Protein AF-A0A1B3NDH8-F1 (afdb_monomer_lite)

Structure (mmCIF, N/CA/C/O backbone):
data_AF-A0A1B3NDH8-F1
#
_entry.id   AF-A0A1B3NDH8-F1
#
loop_
_atom_site.group_PDB
_atom_site.id
_atom_site.type_symbol
_atom_site.label_atom_id
_atom_site.label_alt_id
_atom_site.label_comp_id
_atom_site.label_asym_id
_atom_site.label_entity_id
_atom_site.label_seq_id
_atom_site.pdbx_PDB_ins_code
_atom_site.Cartn_x
_atom_site.Cartn_y
_atom_site.Cartn_z
_atom_site.occupancy
_atom_site.B_iso_or_equiv
_atom_site.auth_seq_id
_atom_site.auth_comp_id
_atom_site.auth_asym_id
_atom_site.auth_atom_id
_atom_site.pdbx_PDB_model_num
ATOM 1 N N . MET A 1 1 ? -7.690 -19.114 -7.042 1.00 82.06 1 MET A N 1
ATOM 2 C CA . MET A 1 1 ? -7.661 -17.907 -6.186 1.00 82.06 1 MET A CA 1
ATOM 3 C C . MET A 1 1 ? -8.077 -18.213 -4.753 1.00 82.06 1 MET A C 1
ATOM 5 O O . MET A 1 1 ? -9.248 -18.486 -4.481 1.00 82.06 1 MET A O 1
ATOM 9 N N . ARG A 1 2 ? -7.116 -18.137 -3.835 1.00 81.69 2 ARG A N 1
ATOM 10 C CA . ARG A 1 2 ? -7.331 -18.151 -2.387 1.00 81.69 2 ARG A CA 1
ATOM 11 C C . ARG A 1 2 ? -7.053 -16.754 -1.832 1.00 81.69 2 ARG A C 1
ATOM 13 O O . ARG A 1 2 ? -6.013 -16.175 -2.110 1.00 81.69 2 ARG A O 1
ATOM 20 N N . LEU A 1 3 ? -7.973 -16.234 -1.020 1.00 91.00 3 LEU A N 1
ATOM 21 C CA . LEU A 1 3 ? -7.791 -14.965 -0.314 1.00 91.00 3 LEU A CA 1
ATOM 22 C C . LEU A 1 3 ? -7.613 -15.235 1.179 1.00 91.00 3 LEU A C 1
ATOM 24 O O . LEU A 1 3 ? -8.439 -15.911 1.797 1.00 91.00 3 LEU A O 1
ATOM 28 N N . SER A 1 4 ? -6.540 -14.700 1.748 1.00 95.25 4 SER A N 1
ATOM 29 C CA . SER A 1 4 ? -6.297 -14.695 3.190 1.00 95.25 4 SER A CA 1
ATOM 30 C C . SER A 1 4 ? -6.730 -13.354 3.765 1.00 95.25 4 SER A C 1
ATOM 32 O O . SER A 1 4 ? -6.550 -12.315 3.133 1.00 95.25 4 SER A O 1
ATOM 34 N N . LEU A 1 5 ? -7.335 -13.379 4.950 1.00 96.56 5 LEU A N 1
ATOM 35 C CA . LEU A 1 5 ? -7.896 -12.192 5.585 1.00 96.56 5 LEU A CA 1
ATOM 36 C C . LEU A 1 5 ? -7.289 -11.991 6.970 1.00 96.56 5 LEU A C 1
ATOM 38 O O . LEU A 1 5 ? -7.258 -12.926 7.772 1.00 96.56 5 LEU A O 1
ATOM 42 N N . TYR A 1 6 ? -6.915 -10.753 7.270 1.00 96.88 6 TYR A N 1
ATOM 43 C CA . TYR A 1 6 ? -6.490 -10.311 8.590 1.00 96.88 6 TYR A CA 1
ATOM 44 C C . TYR A 1 6 ? -7.638 -9.590 9.310 1.00 96.88 6 TYR A C 1
ATOM 46 O O . TYR A 1 6 ? -8.344 -8.776 8.713 1.00 96.88 6 TYR A O 1
ATOM 54 N N . ARG A 1 7 ? -7.864 -9.907 10.591 1.00 96.69 7 ARG A N 1
ATOM 55 C CA . ARG A 1 7 ? -8.991 -9.386 11.390 1.00 96.69 7 ARG A CA 1
ATOM 56 C C . ARG A 1 7 ? -8.512 -8.853 12.741 1.00 96.69 7 ARG A C 1
ATOM 58 O O . ARG A 1 7 ? -8.629 -9.555 13.747 1.00 96.69 7 ARG A O 1
ATOM 65 N N . PRO A 1 8 ? -7.955 -7.634 12.779 1.00 94.12 8 PRO A N 1
ATOM 66 C CA . PRO A 1 8 ? -7.579 -7.011 14.035 1.00 94.12 8 PRO A CA 1
ATOM 67 C C . PRO A 1 8 ? -8.837 -6.573 14.789 1.00 94.12 8 PRO A C 1
ATOM 69 O O . PRO A 1 8 ? -9.766 -6.028 14.199 1.00 94.12 8 PRO A O 1
ATOM 72 N N . SER A 1 9 ? -8.859 -6.738 16.112 1.00 93.88 9 SER A N 1
ATOM 73 C CA . SER A 1 9 ? -9.917 -6.137 16.938 1.00 93.88 9 SER A CA 1
ATOM 74 C C . SER A 1 9 ? -9.851 -4.608 16.931 1.00 93.88 9 SER A C 1
ATOM 76 O O . SER A 1 9 ? -10.851 -3.932 17.158 1.00 93.88 9 SER A O 1
ATOM 78 N N . THR A 1 10 ? -8.658 -4.055 16.706 1.00 95.38 10 THR A N 1
ATOM 79 C CA . THR A 1 10 ? -8.372 -2.624 16.795 1.00 95.38 10 THR A CA 1
ATOM 80 C C . THR A 1 10 ? -7.173 -2.282 15.922 1.00 95.38 10 THR A C 1
ATOM 82 O O . THR A 1 10 ? -6.204 -3.040 15.879 1.00 95.38 10 THR A O 1
ATOM 85 N N . VAL A 1 11 ? -7.223 -1.127 15.263 1.00 96.94 11 VAL A N 1
ATOM 86 C CA . VAL A 1 11 ? -6.083 -0.531 14.550 1.00 96.94 11 VAL A CA 1
ATOM 87 C C . VAL A 1 11 ? -5.957 0.943 14.915 1.00 96.94 11 VAL A C 1
ATOM 89 O O . VAL A 1 11 ? -6.902 1.552 15.419 1.00 96.94 11 VAL A O 1
ATOM 92 N N . PHE A 1 12 ? -4.795 1.531 14.653 1.00 96.81 12 PHE A N 1
ATOM 93 C CA . PHE A 1 12 ? -4.508 2.918 14.986 1.00 96.81 12 PHE A CA 1
ATOM 94 C C . PHE A 1 12 ? -4.166 3.731 13.745 1.00 96.81 12 PHE A C 1
ATOM 96 O O . PHE A 1 12 ? -3.406 3.282 12.893 1.00 96.81 12 PHE A O 1
ATOM 103 N N . HIS A 1 13 ? -4.684 4.952 13.675 1.00 95.50 13 HIS A N 1
ATOM 104 C CA . HIS A 1 13 ? -4.284 5.964 12.701 1.00 95.50 13 HIS A CA 1
ATOM 105 C C . HIS A 1 13 ? -3.562 7.107 13.419 1.00 95.50 13 HIS A C 1
ATOM 107 O O . HIS A 1 13 ? -3.995 7.533 14.491 1.00 95.50 13 HIS A O 1
ATOM 113 N N . VAL A 1 14 ? -2.493 7.630 12.821 1.00 94.06 14 VAL A N 1
ATOM 114 C CA . VAL A 1 14 ? -1.770 8.801 13.331 1.00 94.06 14 VAL A CA 1
ATOM 115 C C . VAL A 1 14 ? -2.030 9.972 12.393 1.00 94.06 14 VAL A C 1
ATOM 117 O O . VAL A 1 14 ? -1.583 9.957 11.245 1.00 94.06 14 VAL A O 1
ATOM 120 N N . GLY A 1 15 ? -2.743 10.983 12.892 1.00 91.25 15 GLY A N 1
ATOM 121 C CA . GLY A 1 15 ? -3.062 12.197 12.146 1.00 91.25 15 GLY A CA 1
ATOM 122 C C . GLY A 1 15 ? -4.558 12.446 11.944 1.00 91.25 15 GLY A C 1
ATOM 123 O O . GLY A 1 15 ? -5.426 11.992 12.701 1.00 91.25 15 GLY A O 1
ATOM 124 N N . SER A 1 16 ? -4.855 13.271 10.940 1.00 89.44 16 SER A N 1
ATOM 125 C CA . SER A 1 16 ? -6.219 13.652 10.590 1.00 89.44 16 SER A CA 1
ATOM 126 C C . SER A 1 16 ? -6.873 12.616 9.677 1.00 89.44 16 SER A C 1
ATOM 128 O O . SER A 1 16 ? -6.284 12.175 8.696 1.00 89.44 16 SER A O 1
ATOM 130 N N . MET A 1 17 ? -8.137 12.291 9.960 1.00 89.31 17 MET A N 1
ATOM 131 C CA . MET A 1 17 ? -8.982 11.477 9.074 1.00 89.31 17 MET A CA 1
ATOM 132 C C . MET A 1 17 ? -9.702 12.321 8.006 1.00 89.31 17 MET A C 1
ATOM 134 O O . MET A 1 17 ? -10.521 11.801 7.250 1.00 89.31 17 MET A O 1
ATOM 138 N N . VAL A 1 18 ? -9.450 13.632 7.960 1.00 85.25 18 VAL A N 1
ATOM 139 C CA . VAL A 1 18 ? -10.076 14.564 7.017 1.00 85.25 18 VAL A CA 1
ATOM 140 C C . VAL A 1 18 ? -9.236 14.613 5.743 1.00 85.25 18 VAL A C 1
ATOM 142 O O . VAL A 1 18 ? -8.069 14.989 5.783 1.00 85.25 18 VAL A O 1
ATOM 145 N N . LYS A 1 19 ? -9.823 14.235 4.597 1.00 82.19 19 LYS A N 1
ATOM 146 C CA . LYS A 1 19 ? -9.087 14.078 3.325 1.00 82.19 19 LYS A CA 1
ATOM 147 C C . LYS A 1 19 ? -8.234 15.309 2.936 1.00 82.19 19 LYS A C 1
ATOM 149 O O . LYS A 1 19 ? -7.079 15.101 2.579 1.00 82.19 19 LYS A O 1
ATOM 154 N N . PRO A 1 20 ? -8.730 16.561 3.021 1.00 84.38 20 PRO A N 1
ATOM 155 C CA . PRO A 1 20 ? -7.918 17.756 2.758 1.00 84.38 20 PRO A CA 1
ATOM 156 C C . PRO A 1 20 ? -6.639 17.908 3.594 1.00 84.38 20 PRO A C 1
ATOM 158 O O . PRO A 1 20 ? -5.706 18.564 3.138 1.00 84.38 20 PRO A O 1
ATOM 161 N N . ASP A 1 21 ? -6.574 17.302 4.780 1.00 83.75 21 ASP A N 1
ATOM 162 C CA . ASP A 1 21 ? -5.409 17.387 5.670 1.00 83.75 21 ASP A CA 1
ATOM 163 C C . ASP A 1 21 ? -4.318 16.372 5.290 1.00 83.75 21 ASP A C 1
ATOM 165 O O . ASP A 1 21 ? -3.225 16.367 5.867 1.00 83.75 21 ASP A O 1
ATOM 169 N N . LYS A 1 22 ? -4.606 15.480 4.333 1.00 81.88 22 LYS A N 1
ATOM 170 C CA . LYS A 1 22 ? -3.668 14.456 3.885 1.00 81.88 22 LYS A CA 1
ATOM 171 C C . LYS A 1 22 ? -2.445 15.108 3.238 1.00 81.88 22 LYS A C 1
ATOM 173 O O . LYS A 1 22 ? -2.549 16.019 2.416 1.00 81.88 22 LYS A O 1
ATOM 178 N N . ARG A 1 23 ? -1.256 14.605 3.587 1.00 76.56 23 ARG A N 1
ATOM 179 C CA . ARG A 1 23 ? -0.005 15.009 2.930 1.00 76.56 23 ARG A CA 1
ATOM 180 C C . ARG A 1 23 ? -0.093 14.727 1.429 1.00 76.56 23 ARG A C 1
ATOM 182 O O . ARG A 1 23 ? -0.635 13.709 1.016 1.00 76.56 23 ARG A O 1
ATOM 189 N N . ARG A 1 24 ? 0.510 15.608 0.625 1.00 66.88 24 ARG A N 1
ATOM 190 C CA . ARG A 1 24 ? 0.503 15.519 -0.848 1.00 66.88 24 ARG A CA 1
ATOM 191 C C . ARG A 1 24 ? 1.109 14.233 -1.417 1.00 66.88 24 ARG A C 1
ATOM 193 O O . ARG A 1 24 ? 0.821 13.911 -2.558 1.00 66.88 24 ARG A O 1
ATOM 200 N N . ILE A 1 25 ? 1.969 13.545 -0.667 1.00 67.94 25 ILE A N 1
ATOM 201 C CA . ILE A 1 25 ? 2.606 12.297 -1.092 1.00 67.94 25 ILE A CA 1
ATOM 202 C C . ILE A 1 25 ? 2.347 11.255 0.000 1.00 67.94 25 ILE A C 1
ATOM 204 O O . ILE A 1 25 ? 2.752 11.449 1.147 1.00 67.94 25 ILE A O 1
ATOM 208 N N . SER A 1 26 ? 1.646 10.181 -0.360 1.00 78.62 26 SER A N 1
ATOM 209 C CA . SER A 1 26 ? 1.346 9.010 0.474 1.00 78.62 26 SER A CA 1
ATOM 210 C C . SER A 1 26 ? 1.523 7.775 -0.395 1.00 78.62 26 SER A C 1
ATOM 212 O O . SER A 1 26 ? 0.998 7.728 -1.506 1.00 78.62 26 SER A O 1
ATOM 214 N N . TYR A 1 27 ? 2.269 6.798 0.116 1.00 78.81 27 TYR A N 1
ATOM 215 C CA . TYR A 1 27 ? 2.524 5.537 -0.582 1.00 78.81 27 TYR A CA 1
ATOM 216 C C . TYR A 1 27 ? 1.241 4.711 -0.755 1.00 78.81 27 TYR A C 1
ATOM 218 O O . TYR A 1 27 ? 1.114 3.938 -1.690 1.00 78.81 27 TYR A O 1
ATOM 226 N N . GLU A 1 28 ? 0.238 4.942 0.091 1.00 81.44 28 GLU A N 1
ATOM 227 C CA . GLU A 1 28 ? -1.071 4.292 0.035 1.00 81.44 28 GLU A CA 1
ATOM 228 C C . GLU A 1 28 ? -2.088 5.043 -0.856 1.00 81.44 28 GLU A C 1
ATOM 230 O O . GLU A 1 28 ? -3.297 4.801 -0.783 1.00 81.44 28 GLU A O 1
ATOM 235 N N . GLY A 1 29 ? -1.634 5.997 -1.678 1.00 86.06 29 GLY A N 1
ATOM 236 C CA . GLY A 1 29 ? -2.480 6.739 -2.615 1.00 86.06 29 GLY A CA 1
ATOM 237 C C . GLY A 1 29 ? -3.550 7.565 -1.905 1.00 86.06 29 GLY A C 1
ATOM 238 O O . GLY A 1 29 ? -3.222 8.493 -1.174 1.00 86.06 29 GLY A O 1
ATOM 239 N N . SER A 1 30 ? -4.832 7.230 -2.077 1.00 88.06 30 SER A N 1
ATOM 240 C CA . SER A 1 30 ? -5.968 7.903 -1.421 1.00 88.06 30 SER A CA 1
ATOM 241 C C . SER A 1 30 ? -6.467 7.209 -0.143 1.00 88.06 30 SER A C 1
ATOM 243 O O . SER A 1 30 ? -7.281 7.781 0.584 1.00 88.06 30 SER A O 1
ATOM 245 N N . ALA A 1 31 ? -5.943 6.026 0.193 1.00 94.12 31 ALA A N 1
ATOM 246 C CA . ALA A 1 31 ? -6.362 5.248 1.359 1.00 94.12 31 ALA A CA 1
ATOM 247 C C . ALA A 1 31 ? -5.910 5.862 2.703 1.00 94.12 31 ALA A C 1
ATOM 249 O O . ALA A 1 31 ? -5.010 6.709 2.756 1.00 94.12 31 ALA A O 1
ATOM 250 N N . LEU A 1 32 ? -6.538 5.436 3.804 1.00 94.38 32 LEU A N 1
ATOM 251 C CA . LEU A 1 32 ? -6.162 5.821 5.169 1.00 94.38 32 LEU A CA 1
ATOM 252 C C . LEU A 1 32 ? -5.191 4.794 5.760 1.00 94.38 32 LEU A C 1
ATOM 254 O O . LEU A 1 32 ? -5.572 3.650 6.001 1.00 94.38 32 LEU A O 1
ATOM 258 N N . SER A 1 33 ? -3.956 5.219 6.019 1.00 94.56 33 SER A N 1
ATOM 259 C CA . SER A 1 33 ? -2.920 4.380 6.634 1.00 94.56 33 SER A CA 1
ATOM 260 C C . SER A 1 33 ? -3.244 4.095 8.107 1.00 94.56 33 SER A C 1
ATOM 262 O O . SER A 1 33 ? -3.596 5.012 8.860 1.00 94.56 33 SER A O 1
ATOM 264 N N . VAL A 1 34 ? -3.133 2.832 8.515 1.00 95.75 34 VAL A N 1
ATOM 265 C CA . VAL A 1 34 ? -3.352 2.345 9.884 1.00 95.75 34 VAL A CA 1
ATOM 266 C C . VAL A 1 34 ? -2.256 1.361 10.299 1.00 95.75 34 VAL A C 1
ATOM 268 O O . VAL A 1 34 ? -1.620 0.738 9.457 1.00 95.75 34 VAL A O 1
ATOM 271 N N . SER A 1 35 ? -2.031 1.183 11.597 1.00 95.50 35 SER A N 1
ATOM 272 C CA . SER A 1 35 ? -1.038 0.246 12.138 1.00 95.50 35 SER A CA 1
ATOM 273 C C . SER A 1 35 ? -1.475 -0.309 13.497 1.00 95.50 35 SER A C 1
ATOM 275 O O . SER A 1 35 ? -2.334 0.269 14.161 1.00 95.50 35 SER A O 1
ATOM 277 N N . LEU A 1 36 ? -0.878 -1.422 13.929 1.00 94.38 36 LEU A N 1
ATOM 278 C CA . LEU A 1 36 ? -0.962 -1.893 15.322 1.00 94.38 36 LEU A CA 1
ATOM 279 C C . LEU A 1 36 ? 0.053 -1.191 16.235 1.00 94.38 36 LEU A C 1
ATOM 281 O O . LEU A 1 36 ? -0.056 -1.268 17.455 1.00 94.38 36 LEU A O 1
ATOM 285 N N . CYS A 1 37 ? 1.044 -0.520 15.646 1.00 94.38 37 CYS A N 1
ATOM 286 C CA . CYS A 1 37 ? 2.198 0.046 16.330 1.00 94.38 37 CYS A CA 1
ATOM 287 C C . CYS A 1 37 ? 2.296 1.555 16.036 1.00 94.38 37 CYS A C 1
ATOM 289 O O . CYS A 1 37 ? 3.221 1.982 15.340 1.00 94.38 37 CYS A O 1
ATOM 291 N N . PRO A 1 38 ? 1.356 2.386 16.531 1.00 93.94 38 PRO A N 1
ATOM 292 C CA . PRO A 1 38 ? 1.265 3.799 16.152 1.00 93.94 38 PRO A CA 1
ATOM 293 C C . PRO A 1 38 ? 2.543 4.592 16.448 1.00 93.94 38 PRO A C 1
ATOM 295 O O . PRO A 1 38 ? 2.913 5.459 15.665 1.00 93.94 38 PRO A O 1
ATOM 298 N N . GLU A 1 39 ? 3.256 4.279 17.529 1.00 92.12 39 GLU A N 1
ATOM 299 C CA . GLU A 1 39 ? 4.523 4.931 17.889 1.00 92.12 39 GLU A CA 1
ATOM 300 C C . GLU A 1 39 ? 5.650 4.596 16.902 1.00 92.12 39 GLU A C 1
ATOM 302 O O . GLU A 1 39 ? 6.363 5.483 16.432 1.00 92.12 39 GLU A O 1
ATOM 307 N N . ALA A 1 40 ? 5.796 3.317 16.539 1.00 92.81 40 ALA A N 1
ATOM 308 C CA . ALA A 1 40 ? 6.762 2.892 15.530 1.00 92.81 40 ALA A CA 1
ATOM 309 C C . ALA A 1 40 ? 6.434 3.518 14.172 1.00 92.81 40 ALA A C 1
ATOM 311 O O . ALA A 1 40 ? 7.302 4.130 13.554 1.00 92.81 40 ALA A O 1
ATOM 312 N N . TRP A 1 41 ? 5.167 3.457 13.757 1.00 91.31 41 TRP A N 1
ATOM 313 C CA . TRP A 1 41 ? 4.728 4.029 12.488 1.00 91.31 41 TRP A CA 1
ATOM 314 C C . TRP A 1 41 ? 4.897 5.551 12.438 1.00 91.31 41 TRP A C 1
ATOM 316 O O . TRP A 1 41 ? 5.321 6.091 11.417 1.00 91.31 41 TRP A O 1
ATOM 326 N N . SER A 1 42 ? 4.664 6.247 13.557 1.00 90.75 42 SER A N 1
ATOM 327 C CA . SER A 1 42 ? 4.923 7.689 13.668 1.00 90.75 42 SER A CA 1
ATOM 328 C C . SER A 1 42 ? 6.386 8.026 13.397 1.00 90.75 42 SER A C 1
ATOM 330 O O . SER A 1 42 ? 6.658 8.997 12.695 1.00 90.75 42 SER A O 1
ATOM 332 N N . ARG A 1 43 ? 7.326 7.213 13.900 1.00 91.00 43 ARG A N 1
ATOM 333 C CA . ARG A 1 43 ? 8.766 7.394 13.656 1.00 91.00 43 ARG A CA 1
ATOM 334 C C . ARG A 1 43 ? 9.140 7.088 12.206 1.00 91.00 43 ARG A C 1
ATOM 336 O O . ARG A 1 43 ? 9.775 7.924 11.567 1.00 91.00 43 ARG A O 1
ATOM 343 N N . ILE A 1 44 ? 8.692 5.945 11.684 1.00 89.56 44 ILE A N 1
ATOM 344 C CA . ILE A 1 44 ? 8.998 5.475 10.322 1.00 89.56 44 ILE A CA 1
ATOM 345 C C . ILE A 1 44 ? 8.499 6.483 9.280 1.00 89.56 44 ILE A C 1
ATOM 347 O O . ILE A 1 44 ? 9.274 7.003 8.478 1.00 89.56 44 ILE A O 1
ATOM 351 N N . ALA A 1 45 ? 7.212 6.828 9.330 1.00 87.6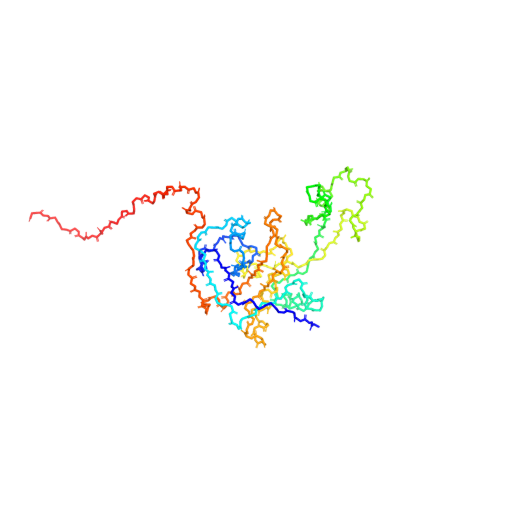2 45 ALA A N 1
ATOM 352 C CA . ALA A 1 45 ? 6.577 7.725 8.365 1.00 87.62 45 ALA A CA 1
ATOM 353 C C . ALA A 1 45 ? 6.672 9.217 8.760 1.00 87.62 45 ALA A C 1
ATOM 355 O O . ALA A 1 45 ? 6.116 10.089 8.078 1.00 87.62 45 ALA A O 1
ATOM 356 N N . ARG A 1 46 ? 7.384 9.529 9.856 1.00 88.50 46 ARG A N 1
ATOM 357 C CA . ARG A 1 46 ? 7.565 10.886 10.408 1.00 88.50 46 ARG A CA 1
ATOM 358 C C . ARG A 1 46 ? 6.223 11.619 10.535 1.00 88.50 46 ARG A C 1
ATOM 360 O O . ARG A 1 46 ? 6.045 12.723 10.004 1.00 88.50 46 ARG A O 1
ATOM 367 N N . LEU A 1 47 ? 5.235 10.958 11.133 1.00 86.19 47 LEU A N 1
ATOM 368 C CA . LEU A 1 47 ? 3.854 11.438 11.256 1.00 86.19 47 LEU A CA 1
ATOM 369 C C . LEU A 1 47 ? 3.664 12.179 12.575 1.00 86.19 47 LEU A C 1
ATOM 371 O O . LEU A 1 47 ? 4.061 11.681 13.615 1.00 86.19 47 LEU A O 1
ATOM 375 N N . GLY A 1 48 ? 3.005 13.334 12.538 1.00 82.38 48 GLY A N 1
ATOM 376 C CA . GLY A 1 48 ? 2.582 14.059 13.737 1.00 82.38 48 GLY A CA 1
ATOM 377 C C . GLY A 1 48 ? 1.061 14.142 13.827 1.00 82.38 48 GLY A C 1
ATOM 378 O O . GLY A 1 48 ? 0.363 13.936 12.832 1.00 82.38 48 GLY A O 1
ATOM 379 N N . GLY A 1 49 ? 0.552 14.491 15.009 1.00 87.94 49 GLY A N 1
ATOM 380 C CA . GLY A 1 49 ? -0.881 14.658 15.258 1.00 87.94 49 GLY A CA 1
ATOM 381 C C . GLY A 1 49 ? -1.485 13.556 16.134 1.00 87.94 49 GLY A C 1
ATOM 382 O O . GLY A 1 49 ? -0.760 12.711 16.655 1.00 87.94 49 GLY A O 1
ATOM 383 N N . PRO A 1 50 ? -2.814 13.582 16.339 1.00 92.00 50 PRO A N 1
ATOM 384 C CA . PRO A 1 50 ? -3.475 12.715 17.305 1.00 92.00 50 PRO A CA 1
ATOM 385 C C . PRO A 1 50 ? -3.404 11.244 16.894 1.00 92.00 50 PRO A C 1
ATOM 387 O O . PRO A 1 50 ? -3.572 10.907 15.718 1.00 92.00 50 PRO A O 1
ATOM 390 N N . VAL A 1 51 ? -3.256 10.368 17.887 1.00 95.50 51 VAL A N 1
ATOM 391 C CA . VAL A 1 51 ? -3.435 8.926 17.697 1.00 95.50 51 VAL A CA 1
ATOM 392 C C . VAL A 1 51 ? -4.912 8.598 17.861 1.00 95.50 51 VAL A C 1
ATOM 394 O O . VAL A 1 51 ? -5.531 8.883 18.894 1.00 95.50 51 VAL A O 1
ATOM 397 N N . ARG A 1 52 ? -5.485 7.989 16.826 1.00 95.56 52 ARG A N 1
ATOM 398 C CA . ARG A 1 52 ? -6.875 7.547 16.783 1.00 95.56 52 ARG A CA 1
ATOM 399 C C . ARG A 1 52 ? -6.932 6.036 16.840 1.00 95.56 52 ARG A C 1
ATOM 401 O O . ARG A 1 52 ? -6.382 5.367 15.975 1.00 95.56 52 ARG A O 1
ATOM 408 N N . GLU A 1 53 ? -7.635 5.523 17.835 1.00 96.31 53 GLU A N 1
ATOM 409 C CA . GLU A 1 53 ? -8.025 4.120 17.909 1.00 96.31 53 GLU A CA 1
ATOM 410 C C . GLU A 1 53 ? -9.277 3.928 17.050 1.00 96.31 53 GLU A C 1
ATOM 412 O O . GLU A 1 53 ? -10.258 4.661 17.215 1.00 96.31 53 GLU A O 1
ATOM 417 N N . ILE A 1 54 ? -9.230 2.972 16.126 1.00 96.56 54 ILE A N 1
ATOM 418 C CA . ILE A 1 54 ? -10.327 2.592 15.235 1.00 96.56 54 ILE A CA 1
ATOM 419 C C . ILE A 1 54 ? -10.798 1.197 15.645 1.00 96.56 54 ILE A C 1
ATOM 421 O O . ILE A 1 54 ? -9.999 0.261 15.743 1.00 96.56 54 ILE A O 1
ATOM 425 N N . ASP A 1 55 ? -12.102 1.070 15.881 1.00 94.75 55 ASP A N 1
ATOM 426 C CA . ASP A 1 55 ? -12.750 -0.207 16.177 1.00 94.75 55 ASP A CA 1
ATOM 427 C C . ASP A 1 55 ? -12.749 -1.089 14.921 1.00 94.75 55 ASP A C 1
ATOM 429 O O . ASP A 1 55 ? -13.391 -0.751 13.925 1.00 94.75 55 ASP A O 1
ATOM 433 N N . GLY A 1 56 ? -12.003 -2.195 14.978 1.00 88.81 56 GLY A N 1
ATOM 434 C CA . GLY A 1 56 ? -11.887 -3.176 13.898 1.00 88.81 56 GLY A CA 1
ATOM 435 C C . GLY A 1 56 ? -12.820 -4.375 14.068 1.00 88.81 56 GLY A C 1
ATOM 436 O O . GLY A 1 56 ? -12.790 -5.297 13.251 1.00 88.81 56 GLY A O 1
ATOM 437 N N . ALA A 1 57 ? -13.643 -4.413 15.122 1.00 87.94 57 ALA A N 1
ATOM 438 C CA . ALA A 1 57 ? -14.483 -5.568 15.404 1.00 87.94 57 ALA A CA 1
ATOM 439 C C . ALA A 1 57 ? -15.443 -5.863 14.238 1.00 87.94 57 ALA A C 1
ATOM 441 O O . ALA A 1 57 ? -16.268 -5.038 13.846 1.00 87.94 57 ALA A O 1
ATOM 442 N N . GLY A 1 58 ? -15.340 -7.078 13.694 1.00 88.44 58 GLY A N 1
ATOM 443 C CA . GLY A 1 58 ? -16.146 -7.517 12.553 1.00 88.44 58 GLY A CA 1
ATOM 444 C C . GLY A 1 58 ? -15.686 -6.973 11.198 1.00 88.44 58 GLY A C 1
ATOM 445 O O . GLY A 1 58 ? -16.367 -7.223 10.211 1.00 88.44 58 GLY A O 1
ATOM 446 N N . GLN A 1 59 ? -14.555 -6.268 11.140 1.00 95.31 59 GLN A N 1
ATOM 447 C CA . GLN A 1 59 ? -13.924 -5.819 9.901 1.00 95.31 59 GLN A CA 1
ATOM 448 C C . GLN A 1 59 ? -12.771 -6.751 9.512 1.00 95.31 59 GLN A C 1
ATOM 450 O O . GLN A 1 59 ? -12.188 -7.448 10.350 1.00 95.31 59 GLN A O 1
ATOM 455 N N . ALA A 1 60 ? -12.444 -6.766 8.224 1.00 97.38 60 ALA A N 1
ATOM 456 C CA . ALA A 1 60 ? -11.368 -7.564 7.663 1.00 97.38 60 ALA A CA 1
ATOM 457 C C . ALA A 1 60 ? -10.496 -6.744 6.708 1.00 97.38 60 ALA A C 1
ATOM 459 O O . ALA A 1 60 ? -10.953 -5.815 6.043 1.00 97.38 60 ALA A O 1
ATOM 460 N N . PHE A 1 61 ? -9.240 -7.146 6.594 1.00 98.31 61 PHE A N 1
ATOM 461 C CA . PHE A 1 61 ? -8.312 -6.673 5.581 1.00 98.31 61 PHE A CA 1
ATOM 462 C C . PHE A 1 61 ? -7.871 -7.852 4.717 1.00 98.31 61 PHE A C 1
ATOM 464 O O . PHE A 1 61 ? -7.718 -8.963 5.225 1.00 98.31 61 PHE A O 1
ATOM 471 N N . LEU A 1 62 ? -7.640 -7.622 3.428 1.00 98.25 62 LEU A N 1
ATOM 472 C CA . LEU A 1 62 ? -6.970 -8.601 2.575 1.00 98.25 62 LEU A CA 1
ATOM 473 C C . LEU A 1 62 ? -5.494 -8.688 2.986 1.00 98.25 62 LEU A C 1
ATOM 475 O O . LEU A 1 62 ? -4.835 -7.657 3.082 1.00 98.25 62 LEU A O 1
ATOM 479 N N . SER A 1 63 ? -4.963 -9.886 3.216 1.00 97.50 63 SER A N 1
ATOM 480 C CA . SER A 1 63 ? -3.536 -10.072 3.506 1.00 97.50 63 SER A CA 1
ATOM 481 C C . SER A 1 63 ? -2.723 -10.012 2.211 1.00 97.50 63 SER A C 1
ATOM 483 O O . SER A 1 63 ? -2.750 -10.956 1.423 1.00 97.50 63 SER A O 1
ATOM 485 N N . PHE A 1 64 ? -1.983 -8.923 1.985 1.00 96.44 64 PHE A N 1
ATOM 486 C CA . PHE A 1 64 ? -1.274 -8.683 0.723 1.00 96.44 64 PHE A CA 1
ATOM 487 C C . PHE A 1 64 ? -0.165 -9.703 0.444 1.00 96.44 64 PHE A C 1
ATOM 489 O O . PHE A 1 64 ? -0.035 -10.188 -0.679 1.00 96.44 64 PHE A O 1
ATOM 496 N N . HIS A 1 65 ? 0.644 -10.045 1.451 1.00 93.62 65 HIS A N 1
ATOM 497 C CA . HIS A 1 65 ? 1.756 -10.991 1.286 1.00 93.62 65 HIS A CA 1
ATOM 498 C C . HIS A 1 65 ? 1.287 -12.443 1.108 1.00 93.62 65 HIS A C 1
ATOM 500 O O . HIS A 1 65 ? 1.992 -13.230 0.486 1.00 93.62 65 HIS A O 1
ATOM 506 N N . ASP A 1 66 ? 0.070 -12.765 1.556 1.00 95.06 66 ASP A N 1
ATOM 507 C CA . ASP A 1 66 ? -0.522 -14.104 1.448 1.00 95.06 66 ASP A CA 1
ATOM 508 C C . ASP A 1 66 ? -1.309 -14.319 0.142 1.00 95.06 66 ASP A C 1
ATOM 510 O O . ASP A 1 66 ? -1.889 -15.390 -0.057 1.00 95.06 66 ASP A O 1
ATOM 514 N N . MET A 1 67 ? -1.387 -13.307 -0.732 1.00 94.25 67 MET A N 1
ATOM 515 C CA . MET A 1 67 ? -2.025 -13.444 -2.041 1.00 94.25 67 MET A CA 1
ATOM 516 C C . MET A 1 67 ? -1.233 -14.409 -2.923 1.00 94.25 67 MET A C 1
ATOM 518 O O . MET A 1 67 ? -0.050 -14.176 -3.195 1.00 94.25 67 MET A O 1
ATOM 522 N N . ASP A 1 68 ? -1.918 -15.451 -3.400 1.00 92.88 68 ASP A N 1
ATOM 523 C CA . ASP A 1 68 ? -1.394 -16.369 -4.408 1.00 92.88 68 ASP A CA 1
ATOM 524 C C . ASP A 1 68 ? -1.309 -15.711 -5.798 1.00 92.88 68 ASP A C 1
ATOM 526 O O . ASP A 1 68 ? -1.860 -14.631 -6.041 1.00 92.88 68 ASP A O 1
ATOM 530 N N . ASP A 1 69 ? -0.599 -16.363 -6.721 1.00 92.69 69 ASP A N 1
ATOM 531 C CA . ASP A 1 69 ? -0.379 -15.839 -8.075 1.00 92.69 69 ASP A CA 1
ATOM 532 C C . ASP A 1 69 ? -1.698 -15.636 -8.839 1.00 92.69 69 ASP A C 1
ATOM 534 O O . ASP A 1 69 ? -1.842 -14.652 -9.563 1.00 92.69 69 ASP A O 1
ATOM 538 N N . ASP A 1 70 ? -2.695 -16.501 -8.618 1.00 94.94 70 ASP A N 1
ATOM 539 C CA . ASP A 1 70 ? -4.040 -16.356 -9.189 1.00 94.94 70 ASP A CA 1
ATOM 540 C C . ASP A 1 70 ? -4.730 -15.069 -8.705 1.00 94.94 70 ASP A C 1
ATOM 542 O O . ASP A 1 70 ? -5.365 -14.362 -9.495 1.00 94.94 70 ASP A O 1
ATOM 546 N N . ALA A 1 71 ? -4.646 -14.764 -7.404 1.00 94.75 71 ALA A N 1
ATOM 547 C CA . ALA A 1 71 ? -5.216 -13.552 -6.822 1.00 94.75 71 ALA A CA 1
ATOM 548 C C . ALA A 1 71 ? -4.534 -12.306 -7.382 1.00 94.75 71 ALA A C 1
ATOM 550 O O . ALA A 1 71 ? -5.209 -11.351 -7.773 1.00 94.75 71 ALA A O 1
ATOM 551 N N . ARG A 1 72 ? -3.199 -12.331 -7.468 1.00 94.81 72 ARG A N 1
ATOM 552 C CA . ARG A 1 72 ? -2.418 -11.230 -8.048 1.00 94.81 72 ARG A CA 1
ATOM 553 C C . ARG A 1 72 ? -2.773 -11.014 -9.514 1.00 94.81 72 ARG A C 1
ATOM 555 O O . ARG A 1 72 ? -3.051 -9.882 -9.902 1.00 94.81 72 ARG A O 1
ATOM 562 N N . ALA A 1 73 ? -2.838 -12.085 -10.304 1.00 95.25 73 ALA A N 1
ATOM 563 C CA . ALA A 1 73 ? -3.235 -12.020 -11.707 1.00 95.25 73 ALA A CA 1
ATOM 564 C C . ALA A 1 73 ? -4.650 -11.447 -11.869 1.00 95.25 73 ALA A C 1
ATOM 566 O O . ALA A 1 73 ? -4.851 -10.554 -12.685 1.00 95.25 73 ALA A O 1
ATOM 567 N N . THR A 1 74 ? -5.599 -11.873 -11.026 1.00 96.62 74 THR A N 1
ATOM 568 C CA . THR A 1 74 ? -6.980 -11.360 -11.033 1.00 96.62 74 THR A CA 1
ATOM 569 C C . THR A 1 74 ? -7.033 -9.847 -10.810 1.00 96.62 74 THR A C 1
ATOM 571 O O . THR A 1 74 ? -7.730 -9.145 -11.542 1.00 96.62 74 THR A O 1
ATOM 574 N N . VAL A 1 75 ? -6.289 -9.331 -9.825 1.00 97.12 75 VAL A N 1
ATOM 575 C CA . VAL A 1 75 ? -6.212 -7.884 -9.555 1.00 97.12 75 VAL A CA 1
ATOM 576 C C . VAL A 1 75 ? -5.598 -7.140 -10.736 1.00 97.12 75 VAL A C 1
ATOM 578 O O . VAL A 1 75 ? -6.141 -6.123 -11.169 1.00 97.12 75 VAL A O 1
ATOM 581 N N . ILE A 1 76 ? -4.479 -7.644 -11.261 1.00 96.62 76 ILE A N 1
ATOM 582 C CA . ILE A 1 76 ? -3.762 -7.010 -12.368 1.00 96.62 76 ILE A CA 1
ATOM 583 C C . ILE A 1 76 ? -4.643 -6.952 -13.623 1.00 96.62 76 ILE A C 1
ATOM 585 O O . ILE A 1 76 ? -4.783 -5.885 -14.221 1.00 96.62 76 ILE A O 1
ATOM 589 N N . ASP A 1 77 ? -5.267 -8.069 -14.001 1.00 97.75 77 ASP A N 1
ATOM 590 C CA . ASP A 1 77 ? -6.127 -8.151 -15.184 1.00 97.75 77 ASP A CA 1
ATOM 591 C C . ASP A 1 77 ? -7.344 -7.236 -15.056 1.00 97.75 77 ASP A C 1
ATOM 593 O O . ASP A 1 77 ? -7.711 -6.548 -16.010 1.00 97.75 77 ASP A O 1
ATOM 597 N N . TRP A 1 78 ? -7.946 -7.172 -13.866 1.00 98.19 78 TRP A N 1
ATOM 598 C CA . TRP A 1 78 ? -9.038 -6.244 -13.599 1.00 98.19 78 TRP A CA 1
ATOM 599 C C . TRP A 1 78 ? -8.592 -4.779 -13.705 1.00 98.19 78 TRP A C 1
ATOM 601 O O . TRP A 1 78 ? -9.300 -3.968 -14.308 1.00 98.19 78 TRP A O 1
ATOM 611 N N . ALA A 1 79 ? -7.432 -4.427 -13.143 1.00 98.00 79 ALA A N 1
ATOM 612 C CA . ALA A 1 79 ? -6.937 -3.052 -13.145 1.00 98.00 79 ALA A CA 1
ATOM 613 C C . ALA A 1 79 ? -6.591 -2.572 -14.565 1.00 98.00 79 ALA A C 1
ATOM 615 O O . ALA A 1 79 ? -6.879 -1.421 -14.908 1.00 98.00 79 ALA A O 1
ATOM 616 N N . GLU A 1 80 ? -6.043 -3.458 -15.401 1.00 98.00 80 GLU A N 1
ATOM 617 C CA . GLU A 1 80 ? -5.802 -3.197 -16.823 1.00 98.00 80 GLU A CA 1
ATOM 618 C C . GLU A 1 80 ? -7.113 -3.065 -17.605 1.00 98.00 80 GLU A C 1
ATOM 620 O O . GLU A 1 80 ? -7.318 -2.071 -18.303 1.00 98.00 80 GLU A O 1
ATOM 625 N N . ALA A 1 81 ? -8.047 -4.006 -17.433 1.00 98.38 81 ALA A N 1
ATOM 626 C CA . ALA A 1 81 ? -9.351 -3.962 -18.099 1.00 98.38 81 ALA A CA 1
ATOM 627 C C . ALA A 1 81 ? -10.173 -2.717 -17.714 1.00 98.38 81 ALA A C 1
ATOM 629 O O . ALA A 1 81 ? -10.948 -2.208 -18.524 1.00 98.38 81 ALA A O 1
ATOM 630 N N . SER A 1 82 ? -9.977 -2.206 -16.497 1.00 98.06 82 SER A N 1
ATOM 631 C CA . SER A 1 82 ? -10.603 -0.975 -15.998 1.00 98.06 82 SER A CA 1
ATOM 632 C C . SER A 1 82 ? -9.889 0.303 -16.464 1.00 98.06 82 SER A C 1
ATOM 634 O O . SER A 1 82 ? -10.348 1.405 -16.166 1.00 98.06 82 SER A O 1
ATOM 636 N N . GLY A 1 83 ? -8.759 0.184 -17.173 1.00 98.12 83 GLY A N 1
ATOM 637 C CA . GLY A 1 83 ? -7.951 1.313 -17.641 1.00 98.12 83 GLY A CA 1
ATOM 638 C C . GLY A 1 83 ? -7.227 2.077 -16.526 1.00 98.12 83 GLY A C 1
ATOM 639 O O . GLY A 1 83 ? -6.812 3.218 -16.737 1.00 98.12 83 GLY A O 1
ATOM 640 N N . LEU A 1 84 ? -7.091 1.484 -15.335 1.00 97.94 84 LEU A N 1
ATOM 641 C CA . LEU A 1 84 ? -6.484 2.113 -14.154 1.00 97.94 84 LEU A CA 1
ATOM 642 C C . LEU A 1 84 ? -4.995 1.790 -14.013 1.00 97.94 84 LEU A C 1
ATOM 644 O O . LEU A 1 84 ? -4.254 2.578 -13.427 1.00 97.94 84 LEU A O 1
ATOM 648 N N . ALA A 1 85 ? -4.552 0.662 -14.558 1.00 97.56 85 ALA A N 1
ATOM 649 C CA . ALA A 1 85 ? -3.153 0.263 -14.577 1.00 97.56 85 ALA A CA 1
ATOM 650 C C . ALA A 1 85 ? -2.753 -0.269 -15.954 1.00 97.56 85 ALA A C 1
ATOM 652 O O . ALA A 1 85 ? -3.600 -0.632 -16.766 1.00 97.56 85 ALA A O 1
ATOM 653 N N . GLU A 1 86 ? -1.454 -0.320 -16.208 1.00 96.69 86 GLU A N 1
ATOM 654 C CA . GLU A 1 86 ? -0.886 -0.959 -17.389 1.00 96.69 86 GLU A CA 1
ATOM 655 C C . GLU A 1 86 ? 0.358 -1.763 -17.011 1.00 96.69 86 GLU A C 1
ATOM 657 O O . GLU A 1 86 ? 1.116 -1.392 -16.106 1.00 96.69 86 GLU A O 1
ATOM 662 N N . ARG A 1 87 ? 0.573 -2.872 -17.721 1.00 95.38 87 ARG A N 1
ATOM 663 C CA . ARG A 1 87 ? 1.782 -3.687 -17.597 1.00 95.38 87 ARG A CA 1
ATOM 664 C C . ARG A 1 87 ? 2.957 -2.976 -18.255 1.00 95.38 87 ARG A C 1
ATOM 666 O O . ARG A 1 87 ? 2.865 -2.506 -19.387 1.00 95.38 87 ARG A O 1
ATOM 673 N N . THR A 1 88 ? 4.081 -2.935 -17.557 1.00 92.75 88 THR A N 1
ATOM 674 C CA . THR A 1 88 ? 5.339 -2.394 -18.073 1.00 92.75 88 THR A CA 1
ATOM 675 C C . THR A 1 88 ? 6.514 -3.210 -17.539 1.00 92.75 88 THR A C 1
ATOM 677 O O . THR A 1 88 ? 6.348 -4.138 -16.748 1.00 92.75 88 THR A O 1
ATOM 680 N N . SER A 1 89 ? 7.718 -2.882 -17.987 1.00 92.38 89 SER A N 1
ATOM 681 C CA . SER A 1 89 ? 8.956 -3.470 -17.491 1.00 92.38 89 SER A CA 1
ATOM 682 C C . SER A 1 89 ? 9.860 -2.398 -16.904 1.00 92.38 89 SER A C 1
ATOM 684 O O . SER A 1 89 ? 10.040 -1.335 -17.500 1.00 92.38 89 SER A O 1
ATOM 686 N N . VAL A 1 90 ? 10.479 -2.729 -15.783 1.00 92.31 90 VAL A N 1
ATOM 687 C CA . VAL A 1 90 ? 11.569 -1.985 -15.148 1.00 92.31 90 VAL A CA 1
ATOM 688 C C . VAL A 1 90 ? 12.800 -2.882 -15.067 1.00 92.31 90 VAL A C 1
ATOM 690 O O . VAL A 1 90 ? 12.766 -4.033 -15.502 1.00 92.31 90 VAL A O 1
ATOM 693 N N . TRP A 1 91 ? 13.895 -2.361 -14.531 1.00 93.75 91 TRP A N 1
ATOM 694 C CA . TRP A 1 91 ? 15.118 -3.119 -14.300 1.00 93.75 91 TRP A CA 1
ATOM 695 C C . TRP A 1 91 ? 15.438 -3.139 -12.815 1.00 93.75 91 TRP A C 1
ATOM 697 O O . TRP A 1 91 ? 15.364 -2.103 -12.166 1.00 93.75 91 TRP A O 1
ATOM 707 N N . LYS A 1 92 ? 15.792 -4.300 -12.274 1.00 92.81 92 LYS A N 1
ATOM 708 C CA . LYS A 1 92 ? 16.395 -4.385 -10.947 1.00 92.81 92 LYS A CA 1
ATOM 709 C C . LYS A 1 92 ? 17.894 -4.144 -11.052 1.00 92.81 92 LYS A C 1
ATOM 711 O O . LYS A 1 92 ? 18.517 -4.639 -11.990 1.00 92.81 92 LYS A O 1
ATOM 716 N N . ALA A 1 93 ? 18.445 -3.448 -10.070 1.00 92.75 93 ALA A N 1
ATOM 717 C CA . ALA A 1 93 ? 19.866 -3.427 -9.756 1.00 92.75 93 ALA A CA 1
ATOM 718 C C . ALA A 1 93 ? 20.049 -4.069 -8.382 1.00 92.75 93 ALA A C 1
ATOM 720 O O . ALA A 1 93 ? 19.564 -3.532 -7.385 1.00 92.75 93 ALA A O 1
ATOM 721 N N . TRP A 1 94 ? 20.671 -5.241 -8.341 1.00 91.75 94 TRP A N 1
ATOM 722 C CA . TRP A 1 94 ? 20.993 -5.936 -7.102 1.00 91.75 94 TRP A CA 1
ATOM 723 C C . TRP A 1 94 ? 22.212 -5.305 -6.440 1.00 91.75 94 TRP A C 1
ATOM 725 O O . TRP A 1 94 ? 23.158 -4.922 -7.122 1.00 91.75 94 TRP A O 1
ATOM 735 N N . ARG A 1 95 ? 22.186 -5.240 -5.110 1.00 87.88 95 ARG A N 1
ATOM 736 C CA . ARG A 1 95 ? 23.302 -4.779 -4.286 1.00 87.88 95 ARG A CA 1
ATOM 737 C C . ARG A 1 95 ? 23.363 -5.580 -2.993 1.00 87.88 95 ARG A C 1
ATOM 739 O O . ARG A 1 95 ? 22.315 -5.925 -2.428 1.00 87.88 95 ARG A O 1
ATOM 746 N N . TRP A 1 96 ? 24.569 -5.856 -2.523 1.00 86.44 96 TRP A N 1
ATOM 747 C CA . TRP A 1 96 ? 24.762 -6.334 -1.163 1.00 86.44 96 TRP A CA 1
ATOM 748 C C . TRP A 1 96 ? 24.679 -5.146 -0.202 1.00 86.44 96 TRP A C 1
ATOM 750 O O . TRP A 1 96 ? 25.328 -4.125 -0.415 1.00 86.44 96 TRP A O 1
ATOM 760 N N . ASP A 1 97 ? 23.833 -5.253 0.817 1.00 83.06 97 ASP A N 1
ATOM 761 C CA . ASP A 1 97 ? 23.735 -4.273 1.894 1.00 83.06 97 ASP A CA 1
ATOM 762 C C . ASP A 1 97 ? 24.544 -4.802 3.085 1.00 83.06 97 ASP A C 1
ATOM 764 O O . ASP A 1 97 ? 24.177 -5.806 3.704 1.00 83.06 97 ASP A O 1
ATOM 768 N N . ASP A 1 98 ? 25.693 -4.179 3.341 1.00 82.62 98 ASP A N 1
ATOM 769 C CA . ASP A 1 98 ? 26.638 -4.581 4.382 1.00 82.62 98 ASP A CA 1
ATOM 770 C C . ASP A 1 98 ? 26.154 -4.219 5.791 1.00 82.62 98 ASP A C 1
ATOM 772 O O . ASP A 1 98 ? 26.521 -4.903 6.747 1.00 82.62 98 ASP A O 1
ATOM 776 N N . GLU A 1 99 ? 25.284 -3.214 5.930 1.00 80.00 99 GLU A N 1
ATOM 777 C CA . GLU A 1 99 ? 24.696 -2.830 7.217 1.00 80.00 99 GLU A CA 1
ATOM 778 C C . GLU A 1 99 ? 23.737 -3.904 7.747 1.00 80.00 99 GLU A C 1
ATOM 780 O O . GLU A 1 99 ? 23.681 -4.147 8.956 1.00 80.00 99 GLU A O 1
ATOM 785 N N . VAL A 1 100 ? 22.992 -4.564 6.854 1.00 78.94 100 VAL A N 1
ATOM 786 C CA . VAL A 1 100 ? 22.013 -5.609 7.216 1.00 78.94 100 VAL A CA 1
ATOM 787 C C . VAL A 1 100 ? 22.420 -7.021 6.786 1.00 78.94 100 VAL A C 1
ATOM 789 O O . VAL A 1 100 ? 21.638 -7.957 6.964 1.00 78.94 100 VAL A O 1
ATOM 792 N N . GLU A 1 101 ? 23.627 -7.176 6.234 1.00 85.06 101 GLU A N 1
ATOM 793 C CA . GLU A 1 101 ? 24.192 -8.429 5.712 1.00 85.06 101 GLU A CA 1
ATOM 794 C C . GLU A 1 101 ? 23.212 -9.199 4.802 1.00 85.06 101 GLU A C 1
ATOM 796 O O . GLU A 1 101 ? 22.990 -10.407 4.960 1.00 85.06 101 GLU A O 1
ATOM 801 N N . ALA A 1 102 ? 22.585 -8.497 3.851 1.00 84.69 102 ALA A N 1
ATOM 802 C CA . ALA A 1 102 ? 21.596 -9.094 2.956 1.00 84.69 102 ALA A CA 1
ATOM 803 C C . ALA A 1 102 ? 21.584 -8.479 1.552 1.00 84.69 102 ALA A C 1
ATOM 805 O O . ALA A 1 102 ? 21.872 -7.303 1.343 1.00 84.69 102 ALA A O 1
ATOM 806 N N . TRP A 1 103 ? 21.152 -9.278 0.574 1.00 87.31 103 TRP A N 1
ATOM 807 C CA . TRP A 1 103 ? 20.851 -8.779 -0.765 1.00 87.31 103 TRP A CA 1
ATOM 808 C C . TRP A 1 103 ? 19.609 -7.888 -0.752 1.00 87.31 103 TRP A C 1
ATOM 810 O O . TRP A 1 103 ? 18.550 -8.275 -0.254 1.00 87.31 103 TRP A O 1
ATOM 820 N N . SER A 1 104 ? 19.719 -6.729 -1.391 1.00 87.19 104 SER A N 1
ATOM 821 C CA . SER A 1 104 ? 18.599 -5.850 -1.717 1.00 87.19 104 SER A CA 1
ATOM 822 C C . SER A 1 104 ? 18.640 -5.485 -3.200 1.00 87.19 104 SER A C 1
ATOM 824 O O . SER A 1 104 ? 19.609 -5.778 -3.903 1.00 87.19 104 SER A O 1
ATOM 826 N N . PHE A 1 105 ? 17.574 -4.870 -3.708 1.00 89.81 105 PHE A N 1
ATOM 827 C CA . PHE A 1 105 ? 17.586 -4.334 -5.062 1.00 89.81 105 PHE A CA 1
ATOM 828 C C . PHE A 1 105 ? 16.924 -2.966 -5.134 1.00 89.81 105 PHE A C 1
ATOM 830 O O . PHE A 1 105 ? 15.993 -2.660 -4.387 1.00 89.81 105 PHE A O 1
ATOM 837 N N . MET A 1 106 ? 17.385 -2.165 -6.089 1.00 88.94 106 MET A N 1
ATOM 838 C CA . MET A 1 106 ? 16.724 -0.942 -6.522 1.00 88.94 106 MET A CA 1
ATOM 839 C C . MET A 1 106 ? 15.959 -1.199 -7.821 1.00 88.94 106 MET A C 1
ATOM 841 O O . MET A 1 106 ? 16.399 -1.971 -8.671 1.00 88.94 106 MET A O 1
ATOM 845 N N . ILE A 1 107 ? 14.807 -0.547 -7.978 1.00 89.56 107 ILE A N 1
ATOM 846 C CA . ILE A 1 107 ? 14.065 -0.526 -9.239 1.00 89.56 107 ILE A CA 1
ATOM 847 C C . ILE A 1 107 ? 14.508 0.693 -10.048 1.00 89.56 107 ILE A C 1
ATOM 849 O O . ILE A 1 107 ? 14.416 1.827 -9.584 1.00 89.56 107 ILE A O 1
ATOM 853 N N . CYS A 1 108 ? 14.936 0.457 -11.282 1.00 91.25 108 CYS A N 1
ATOM 854 C CA . CYS A 1 108 ? 15.462 1.453 -12.199 1.00 91.25 108 CYS A CA 1
ATOM 855 C C . CYS A 1 108 ? 14.619 1.508 -13.489 1.00 91.25 108 CYS A C 1
ATOM 857 O O . CYS A 1 108 ? 14.124 0.481 -13.967 1.00 91.25 108 CYS A O 1
ATOM 859 N N . PRO A 1 109 ? 14.493 2.687 -14.125 1.00 90.38 109 PRO A N 1
ATOM 860 C CA . PRO A 1 109 ? 13.671 2.857 -15.326 1.00 90.38 109 PRO A CA 1
ATOM 861 C C . PRO A 1 109 ? 14.303 2.266 -16.597 1.00 90.38 109 PRO A C 1
ATOM 863 O O . PRO A 1 109 ? 13.645 2.172 -17.629 1.00 90.38 109 PRO A O 1
ATOM 866 N N . SER A 1 110 ? 15.589 1.902 -16.564 1.00 91.81 110 SER A N 1
ATOM 867 C CA . SER A 1 110 ? 16.303 1.340 -17.712 1.00 91.81 110 SER A CA 1
ATOM 868 C C . SER A 1 110 ? 17.464 0.457 -17.273 1.00 91.81 110 SER A C 1
ATOM 870 O O . SER A 1 110 ? 17.981 0.616 -16.168 1.00 91.81 110 SER A O 1
ATOM 872 N N . GLN A 1 111 ? 17.922 -0.412 -18.175 1.00 94.12 111 GLN A N 1
ATOM 873 C CA . GLN A 1 111 ? 19.113 -1.229 -17.956 1.00 94.12 111 GLN A CA 1
ATOM 874 C C . GLN A 1 111 ? 20.351 -0.372 -17.687 1.00 94.12 111 GLN A C 1
ATOM 876 O O . GLN A 1 111 ? 21.126 -0.682 -16.796 1.00 94.12 111 GLN A O 1
ATOM 881 N N . ALA A 1 112 ? 20.528 0.720 -18.438 1.00 93.81 112 ALA A N 1
ATOM 882 C CA . ALA A 1 112 ? 21.671 1.614 -18.269 1.00 93.81 112 ALA A CA 1
ATOM 883 C C . ALA A 1 112 ? 21.681 2.278 -16.884 1.00 93.81 112 ALA A C 1
ATOM 885 O O . ALA A 1 112 ? 22.738 2.396 -16.279 1.00 93.81 112 ALA A O 1
ATOM 886 N N . ALA A 1 113 ? 20.508 2.670 -16.373 1.00 93.50 113 ALA A N 1
ATOM 887 C CA . ALA A 1 113 ? 20.382 3.181 -15.011 1.00 93.50 113 ALA A CA 1
ATOM 888 C C . ALA A 1 113 ? 20.676 2.088 -13.975 1.00 93.50 113 ALA A C 1
ATOM 890 O O . ALA A 1 113 ? 21.433 2.336 -13.051 1.00 93.50 113 ALA A O 1
ATOM 891 N N . ALA A 1 114 ? 20.148 0.874 -14.163 1.00 92.69 114 ALA A N 1
ATOM 892 C CA . ALA A 1 114 ? 20.427 -0.243 -13.261 1.00 92.69 114 ALA A CA 1
ATOM 893 C C . ALA A 1 114 ? 21.922 -0.586 -13.203 1.00 92.69 114 ALA A C 1
ATOM 895 O O . ALA A 1 114 ? 22.464 -0.779 -12.126 1.00 92.69 114 ALA A O 1
ATOM 896 N N . LEU A 1 115 ? 22.605 -0.602 -14.350 1.00 91.69 115 LEU A N 1
ATOM 897 C CA . LEU A 1 115 ? 24.048 -0.841 -14.422 1.00 91.69 115 LEU A CA 1
ATOM 898 C C . LEU A 1 115 ? 24.865 0.239 -13.708 1.00 91.69 115 LEU A C 1
ATOM 900 O O . LEU A 1 115 ? 25.935 -0.066 -13.209 1.00 91.69 115 LEU A O 1
ATOM 904 N N . ALA A 1 116 ? 24.376 1.480 -13.661 1.00 91.56 116 ALA A N 1
ATOM 905 C CA . ALA A 1 116 ? 25.056 2.564 -12.958 1.00 91.56 116 ALA A CA 1
ATOM 906 C C . ALA A 1 116 ? 24.934 2.462 -11.426 1.00 91.56 116 ALA A C 1
ATOM 908 O O . ALA A 1 116 ? 25.736 3.068 -10.722 1.00 91.56 116 ALA A O 1
ATOM 909 N N . GLU A 1 117 ? 23.934 1.730 -10.924 1.00 89.75 117 GLU A N 1
ATOM 910 C CA . GLU A 1 117 ? 23.713 1.496 -9.488 1.00 89.75 117 GLU A CA 1
ATOM 911 C C . GLU A 1 117 ? 24.480 0.274 -8.960 1.00 89.75 117 GLU A C 1
ATOM 913 O O . GLU A 1 117 ? 24.675 0.145 -7.754 1.00 89.75 117 GLU A O 1
ATOM 918 N N . VAL A 1 118 ? 24.901 -0.636 -9.845 1.00 87.56 118 VAL A N 1
ATOM 919 C CA . VAL A 1 118 ? 25.708 -1.803 -9.472 1.00 87.56 118 VAL A CA 1
ATOM 920 C C . VAL A 1 118 ? 27.175 -1.381 -9.373 1.00 87.56 118 VAL A C 1
ATOM 922 O O . VAL A 1 118 ? 27.699 -0.734 -10.277 1.00 87.56 118 VAL A O 1
ATOM 925 N N . SER A 1 119 ? 27.840 -1.737 -8.273 1.00 69.75 119 SER A N 1
ATOM 926 C 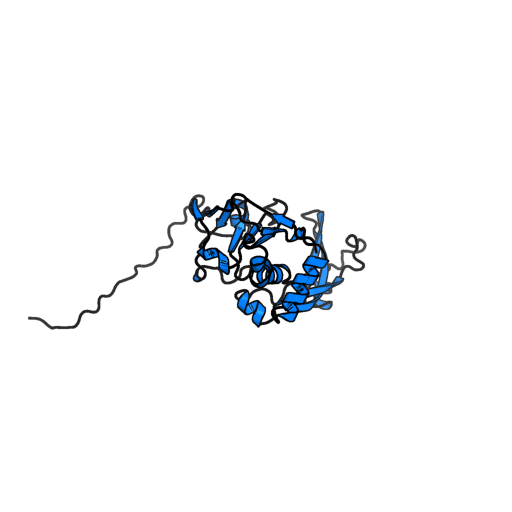CA . SER A 1 119 ? 29.265 -1.456 -8.079 1.00 69.75 119 SER A CA 1
ATOM 927 C C . SER A 1 119 ? 30.132 -2.376 -8.943 1.00 69.75 119 SER A C 1
ATOM 929 O O . SER A 1 119 ? 29.897 -3.581 -8.991 1.00 69.75 119 SER A O 1
ATOM 931 N N . ASP A 1 120 ? 31.186 -1.830 -9.559 1.00 62.91 120 ASP A N 1
ATOM 932 C CA . ASP A 1 120 ? 32.214 -2.611 -10.268 1.00 62.91 120 ASP A CA 1
ATOM 933 C C . ASP A 1 120 ? 33.029 -3.523 -9.318 1.00 62.91 120 ASP A C 1
ATOM 935 O O . ASP A 1 120 ? 33.774 -4.386 -9.777 1.00 62.91 120 ASP A O 1
ATOM 939 N N . GLU A 1 121 ? 32.914 -3.329 -7.997 1.00 56.75 121 GLU A N 1
ATOM 940 C CA . GLU A 1 121 ? 33.621 -4.110 -6.970 1.00 56.75 121 GLU A CA 1
ATOM 941 C C . GLU A 1 121 ? 32.854 -5.367 -6.504 1.00 56.75 121 GLU A C 1
ATOM 943 O O . GLU A 1 121 ? 33.440 -6.203 -5.813 1.00 56.75 121 GLU A O 1
ATOM 948 N N . ASP A 1 122 ? 31.586 -5.545 -6.906 1.00 59.38 122 ASP A N 1
ATOM 949 C CA . ASP A 1 122 ? 30.755 -6.723 -6.580 1.00 59.38 122 ASP A CA 1
ATOM 950 C C . ASP A 1 122 ? 31.095 -7.917 -7.495 1.00 59.38 122 ASP A C 1
ATOM 952 O O . ASP A 1 122 ? 30.275 -8.459 -8.240 1.00 59.38 122 ASP A O 1
ATOM 956 N N . ASP A 1 123 ? 32.361 -8.322 -7.471 1.00 56.12 123 ASP A N 1
ATOM 957 C CA . ASP A 1 123 ? 32.927 -9.301 -8.393 1.00 56.12 123 ASP A CA 1
ATOM 958 C C . ASP A 1 123 ? 32.966 -10.693 -7.730 1.00 56.12 123 ASP A C 1
ATOM 960 O O . ASP A 1 123 ? 34.011 -11.148 -7.263 1.00 56.12 123 ASP A O 1
ATOM 964 N N . SER A 1 124 ? 31.805 -11.359 -7.595 1.00 57.03 124 SER A N 1
ATOM 965 C CA . SER A 1 124 ? 31.653 -12.828 -7.788 1.00 57.03 124 SER A CA 1
ATOM 966 C C . SER A 1 124 ? 30.324 -13.431 -7.317 1.00 57.03 124 SER A C 1
ATOM 968 O O . SER A 1 124 ? 29.917 -14.451 -7.881 1.00 57.03 124 SER A O 1
ATOM 970 N N . ASP A 1 125 ? 29.633 -12.839 -6.343 1.00 77.12 125 ASP A N 1
ATOM 971 C CA . ASP A 1 125 ? 28.409 -13.427 -5.791 1.00 77.12 125 ASP A CA 1
ATOM 972 C C . ASP A 1 125 ? 27.152 -12.778 -6.381 1.00 77.12 125 ASP A C 1
ATOM 974 O O . ASP A 1 125 ? 27.011 -11.561 -6.440 1.00 77.12 125 ASP A O 1
ATOM 978 N N . LEU A 1 126 ? 26.215 -13.618 -6.824 1.00 83.06 126 LEU A N 1
ATOM 979 C CA . LEU A 1 126 ? 24.877 -13.196 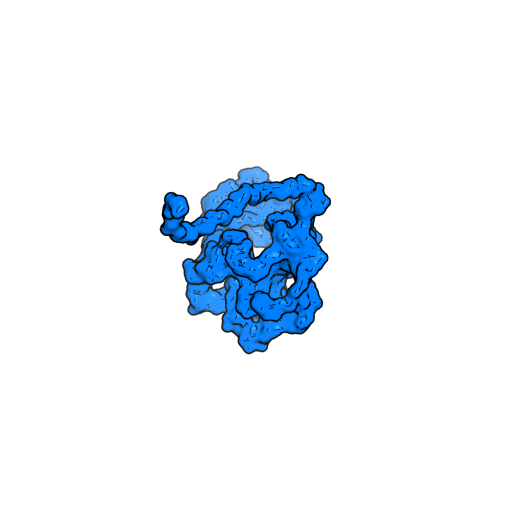-7.228 1.00 83.06 126 LEU A CA 1
ATOM 980 C C . LEU A 1 126 ? 23.881 -13.471 -6.093 1.00 83.06 126 LEU A C 1
ATOM 982 O O . LEU A 1 126 ? 24.030 -14.468 -5.374 1.00 83.06 126 LEU A O 1
ATOM 986 N N . PRO A 1 127 ? 22.812 -12.663 -5.969 1.00 86.12 127 PRO A N 1
ATOM 987 C CA . PRO A 1 127 ? 21.704 -12.993 -5.090 1.00 86.12 127 PRO A CA 1
ATOM 988 C C . PRO A 1 127 ? 21.133 -14.377 -5.415 1.00 86.12 127 PRO A C 1
ATOM 990 O O . PRO A 1 127 ? 21.071 -14.761 -6.589 1.00 86.12 127 PRO A O 1
ATOM 993 N N . PRO A 1 128 ? 20.642 -15.128 -4.412 1.00 82.62 128 PRO A N 1
ATOM 994 C CA . PRO A 1 128 ? 19.971 -16.397 -4.653 1.00 82.62 128 PRO A CA 1
ATOM 995 C C . PRO A 1 128 ? 18.845 -16.262 -5.688 1.00 82.62 128 PRO A C 1
ATOM 997 O O . PRO A 1 128 ? 17.869 -15.547 -5.478 1.00 82.62 128 PRO A O 1
ATOM 1000 N N . GLY A 1 129 ? 18.981 -16.977 -6.807 1.00 84.88 129 GLY A N 1
ATOM 1001 C CA . GLY A 1 129 ? 17.995 -16.989 -7.892 1.00 84.88 129 GLY A CA 1
ATOM 1002 C C . GLY A 1 129 ? 18.178 -15.909 -8.963 1.00 84.88 129 GLY A C 1
ATOM 1003 O O . GLY A 1 129 ? 17.476 -15.968 -9.971 1.00 84.88 129 GLY A O 1
ATOM 1004 N N . ALA A 1 130 ? 19.122 -14.979 -8.801 1.00 87.31 130 ALA A N 1
ATOM 1005 C CA . ALA A 1 130 ? 19.452 -14.003 -9.834 1.00 87.31 130 ALA A CA 1
ATOM 1006 C C . ALA A 1 130 ? 20.402 -14.603 -10.882 1.00 87.31 130 ALA A C 1
ATOM 1008 O O . ALA A 1 130 ? 21.315 -15.366 -10.563 1.00 87.31 130 ALA A O 1
ATOM 1009 N N . THR A 1 131 ? 20.206 -14.236 -12.150 1.00 87.00 131 THR A N 1
ATOM 1010 C CA . THR A 1 131 ? 21.107 -14.629 -13.252 1.00 87.00 131 THR A CA 1
ATOM 1011 C C . THR A 1 131 ? 22.139 -13.557 -13.598 1.00 87.00 131 THR A C 1
ATOM 1013 O O . THR A 1 131 ? 23.073 -13.827 -14.348 1.00 87.00 131 THR A O 1
ATOM 1016 N N . ALA A 1 132 ? 21.946 -12.337 -13.095 1.00 89.56 132 ALA A N 1
ATOM 1017 C CA . ALA A 1 132 ? 22.827 -11.190 -13.265 1.00 89.56 132 ALA A CA 1
ATOM 1018 C C . ALA A 1 132 ? 22.538 -10.150 -12.169 1.00 89.56 132 ALA A C 1
ATOM 1020 O O . ALA A 1 132 ? 21.438 -10.125 -11.616 1.00 89.56 132 ALA A O 1
ATOM 1021 N N . LEU A 1 133 ? 23.494 -9.253 -11.902 1.00 90.25 133 LEU A N 1
ATOM 1022 C CA . LEU A 1 133 ? 23.301 -8.121 -10.982 1.00 90.25 133 LEU A CA 1
ATOM 1023 C C . LEU A 1 133 ? 22.279 -7.100 -11.505 1.00 90.25 133 LEU A C 1
ATOM 1025 O O . LEU A 1 133 ? 21.763 -6.292 -10.741 1.00 90.25 133 LEU A O 1
ATOM 1029 N N . THR A 1 134 ? 21.926 -7.172 -12.793 1.00 92.50 134 THR A N 1
ATOM 1030 C CA . THR A 1 134 ? 20.785 -6.444 -13.353 1.00 92.50 134 THR A CA 1
ATOM 1031 C C . THR A 1 134 ? 19.852 -7.375 -14.119 1.00 92.50 134 THR A C 1
ATOM 1033 O O . THR A 1 134 ? 20.301 -8.196 -14.918 1.00 92.50 134 THR A O 1
ATOM 1036 N N . GLU A 1 135 ? 18.543 -7.249 -13.900 1.00 93.31 135 GLU A N 1
ATOM 1037 C CA . GLU A 1 135 ? 17.534 -8.084 -14.564 1.00 93.31 135 GLU A CA 1
ATOM 1038 C C . GLU A 1 135 ? 16.251 -7.299 -14.870 1.00 93.31 135 GLU A C 1
ATOM 1040 O O . GLU A 1 135 ? 15.859 -6.433 -14.082 1.00 93.31 135 GLU A O 1
ATOM 1045 N N . PRO A 1 136 ? 15.571 -7.565 -16.000 1.00 93.69 136 PRO A N 1
ATOM 1046 C CA . PRO A 1 136 ? 14.269 -6.976 -16.255 1.00 93.69 136 PRO A CA 1
ATOM 1047 C C . PRO A 1 136 ? 13.226 -7.564 -15.297 1.00 93.69 136 PRO A C 1
ATOM 1049 O O . PRO A 1 136 ? 13.212 -8.763 -15.021 1.00 93.69 136 PRO A O 1
ATOM 1052 N N . MET A 1 137 ? 12.305 -6.727 -14.838 1.00 91.44 137 MET A N 1
ATOM 1053 C CA . MET A 1 137 ? 11.189 -7.113 -13.983 1.00 91.44 137 MET A CA 1
ATOM 1054 C C . MET A 1 137 ? 9.890 -6.557 -14.558 1.00 91.44 137 MET A C 1
ATOM 1056 O O . MET A 1 137 ? 9.773 -5.356 -14.807 1.00 91.44 137 MET A O 1
ATOM 1060 N N . GLY A 1 138 ? 8.910 -7.435 -14.767 1.00 91.75 138 GLY A N 1
ATOM 1061 C CA . GLY A 1 138 ? 7.551 -7.021 -15.096 1.00 91.75 138 GLY A CA 1
ATOM 1062 C C . GLY A 1 138 ? 6.877 -6.414 -13.871 1.00 91.75 138 GLY A C 1
ATOM 1063 O O . GLY A 1 138 ? 6.926 -7.003 -12.794 1.00 91.75 138 GLY A O 1
ATOM 1064 N N . ILE A 1 139 ? 6.252 -5.256 -14.045 1.00 92.25 139 ILE A N 1
ATOM 1065 C CA . ILE A 1 139 ? 5.444 -4.590 -13.021 1.00 92.25 139 ILE A CA 1
ATOM 1066 C C . ILE A 1 139 ? 4.134 -4.112 -13.640 1.00 92.25 139 ILE A C 1
ATOM 1068 O O . ILE A 1 139 ? 3.976 -4.095 -14.868 1.00 92.25 139 ILE A O 1
ATOM 1072 N N . ILE A 1 140 ? 3.224 -3.641 -12.797 1.00 94.62 140 ILE A N 1
ATOM 1073 C CA . ILE A 1 140 ? 2.179 -2.729 -13.246 1.00 94.62 140 ILE A CA 1
ATOM 1074 C C . ILE A 1 140 ? 2.425 -1.334 -12.702 1.00 94.62 140 ILE A C 1
ATOM 1076 O O . ILE A 1 140 ? 2.887 -1.172 -11.581 1.00 94.62 140 ILE A O 1
ATOM 1080 N N . ARG A 1 141 ? 2.085 -0.319 -13.489 1.00 94.25 141 ARG A N 1
ATOM 1081 C CA . ARG A 1 141 ? 2.039 1.075 -13.035 1.00 94.25 141 ARG A CA 1
ATO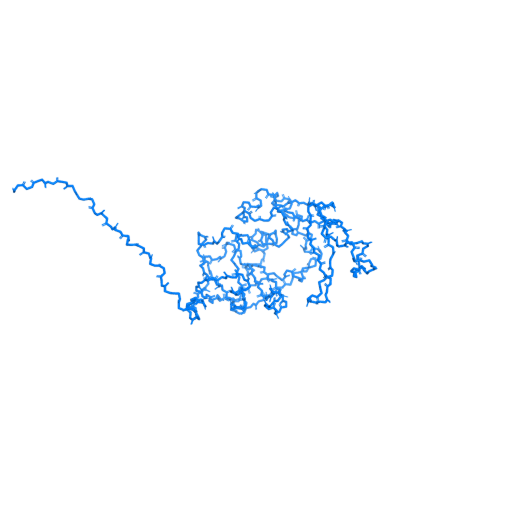M 1082 C C . ARG A 1 141 ? 0.641 1.630 -13.245 1.00 94.25 141 ARG A C 1
ATOM 1084 O O . ARG A 1 141 ? -0.095 1.134 -14.101 1.00 94.25 141 ARG A O 1
ATOM 1091 N N . LEU A 1 142 ? 0.275 2.670 -12.506 1.00 95.62 142 LEU A N 1
ATOM 1092 C CA . LEU A 1 142 ? -1.003 3.336 -12.733 1.00 95.62 142 LEU A CA 1
ATOM 1093 C C . LEU A 1 142 ? -0.981 4.148 -14.031 1.00 95.62 142 LEU A C 1
ATOM 1095 O O . LEU A 1 142 ? -0.001 4.827 -14.354 1.00 95.62 142 LEU A O 1
ATOM 1099 N N . THR A 1 143 ? -2.106 4.126 -14.745 1.00 96.69 143 THR A N 1
ATOM 1100 C CA . THR A 1 143 ? -2.381 5.079 -15.826 1.00 96.69 143 THR A CA 1
ATOM 1101 C C . THR A 1 143 ? -2.603 6.479 -15.244 1.00 96.69 143 THR A C 1
ATOM 1103 O O . THR A 1 143 ? -2.671 6.664 -14.029 1.00 96.69 143 THR A O 1
ATOM 1106 N N . GLU A 1 144 ? -2.771 7.497 -16.090 1.00 95.44 144 GLU A N 1
ATOM 1107 C CA . GLU A 1 144 ? -3.149 8.836 -15.613 1.00 95.44 144 GLU A CA 1
ATOM 1108 C C . GLU A 1 144 ? -4.465 8.817 -14.814 1.00 95.44 144 GLU A C 1
ATOM 1110 O O . GLU A 1 144 ? -4.561 9.453 -13.765 1.00 95.44 144 GLU A O 1
ATOM 1115 N N . ALA A 1 145 ? -5.448 8.029 -15.261 1.00 96.50 145 ALA A N 1
ATOM 1116 C CA . ALA A 1 145 ? -6.717 7.863 -14.559 1.00 96.50 145 ALA A CA 1
ATOM 1117 C C . ALA A 1 145 ? -6.535 7.166 -13.200 1.00 96.50 145 ALA A C 1
ATOM 1119 O O . ALA A 1 145 ? -7.086 7.623 -12.194 1.00 96.50 145 ALA A O 1
ATOM 1120 N N . GLY A 1 146 ? -5.726 6.101 -13.149 1.00 96.25 146 GLY A N 1
ATOM 1121 C CA . GLY A 1 146 ? -5.394 5.418 -11.897 1.00 96.25 146 GLY A CA 1
ATOM 1122 C C . GLY A 1 146 ? -4.652 6.325 -10.918 1.00 96.25 146 GLY A C 1
ATOM 1123 O O . GLY A 1 146 ? -5.023 6.409 -9.749 1.00 96.25 146 GLY A O 1
ATOM 1124 N N . ALA A 1 147 ? -3.661 7.071 -11.401 1.00 94.31 147 ALA A N 1
ATOM 1125 C CA . ALA A 1 147 ? -2.892 7.998 -10.583 1.00 94.31 147 ALA A CA 1
ATOM 1126 C C . ALA A 1 147 ? -3.765 9.128 -10.032 1.00 94.31 147 ALA A C 1
ATOM 1128 O O . ALA A 1 147 ? -3.664 9.457 -8.855 1.00 94.31 147 ALA A O 1
ATOM 1129 N N . LEU A 1 148 ? -4.679 9.683 -10.837 1.00 93.25 148 LEU A N 1
ATOM 1130 C CA . LEU A 1 148 ? -5.639 10.683 -10.366 1.00 93.25 148 LEU A CA 1
ATOM 1131 C C . LEU A 1 148 ? -6.519 10.133 -9.231 1.00 93.25 148 LEU A C 1
ATOM 1133 O O . LEU A 1 148 ? -6.764 10.833 -8.249 1.00 93.25 148 LEU A O 1
ATOM 1137 N N . ARG A 1 149 ? -6.950 8.869 -9.328 1.00 94.12 149 ARG A N 1
ATOM 1138 C CA . ARG A 1 149 ? -7.698 8.183 -8.261 1.00 94.12 149 ARG A CA 1
ATOM 1139 C C . ARG A 1 149 ? -6.847 7.937 -7.005 1.00 94.12 149 ARG A C 1
ATOM 1141 O O . ARG A 1 149 ? -7.373 7.959 -5.890 1.00 94.12 149 ARG A O 1
ATOM 1148 N N . ALA A 1 150 ? -5.545 7.732 -7.177 1.00 92.62 150 ALA A N 1
ATOM 1149 C CA . ALA A 1 150 ? -4.565 7.575 -6.105 1.00 92.62 150 ALA A CA 1
ATOM 1150 C C . ALA A 1 150 ? -4.009 8.915 -5.576 1.00 92.62 150 ALA A C 1
ATOM 1152 O O . ALA A 1 150 ? -2.926 8.930 -4.996 1.00 92.62 150 ALA A O 1
ATOM 1153 N N . ASP A 1 151 ? -4.705 10.039 -5.793 1.00 89.44 151 ASP A N 1
ATOM 1154 C CA . ASP A 1 151 ? -4.262 11.387 -5.399 1.00 89.44 151 ASP A CA 1
ATOM 1155 C C . ASP A 1 151 ? -2.844 11.749 -5.931 1.00 89.44 151 ASP A C 1
ATOM 1157 O O . ASP A 1 151 ? -2.093 12.500 -5.313 1.00 89.44 151 ASP A O 1
ATOM 1161 N N . GLY A 1 152 ? -2.482 11.231 -7.111 1.00 84.81 152 GLY A N 1
ATOM 1162 C CA . GLY A 1 152 ? -1.239 11.513 -7.840 1.00 84.81 152 GLY A CA 1
ATOM 1163 C C . GLY A 1 152 ? -0.121 10.473 -7.685 1.00 84.81 152 GLY A C 1
ATOM 1164 O O . GLY A 1 152 ? 0.923 10.628 -8.318 1.00 84.81 152 GLY A O 1
ATOM 1165 N N . TYR A 1 153 ? -0.311 9.427 -6.876 1.00 85.81 153 TYR A N 1
ATOM 1166 C CA . TYR A 1 153 ? 0.692 8.378 -6.642 1.00 85.81 153 TYR A CA 1
ATOM 1167 C C . TYR A 1 153 ? 0.683 7.273 -7.727 1.00 85.81 153 TYR A C 1
ATOM 1169 O O . TYR A 1 153 ? -0.275 7.158 -8.486 1.00 85.81 153 TYR A O 1
ATOM 1177 N N . GLY A 1 154 ? 1.739 6.447 -7.798 1.00 79.44 154 GLY A N 1
ATOM 1178 C CA . GLY A 1 154 ? 1.717 5.142 -8.486 1.00 79.44 154 GLY A CA 1
ATOM 1179 C C . GLY A 1 154 ? 2.129 5.098 -9.966 1.00 79.44 154 GLY A C 1
ATOM 1180 O O . GLY A 1 154 ? 1.980 4.054 -10.597 1.00 79.44 154 GLY A O 1
ATOM 1181 N N . ARG A 1 155 ? 2.619 6.199 -10.555 1.00 83.81 155 ARG A N 1
ATOM 1182 C CA . ARG A 1 155 ? 3.006 6.234 -11.988 1.00 83.81 155 ARG A CA 1
ATOM 1183 C C . ARG A 1 155 ? 4.401 5.686 -12.286 1.00 83.81 155 ARG A C 1
ATOM 1185 O O . ARG A 1 155 ? 4.616 5.152 -13.370 1.00 83.81 155 ARG A O 1
ATOM 1192 N N . ASP A 1 156 ? 5.320 5.827 -11.337 1.00 81.69 156 ASP A N 1
ATOM 1193 C CA . ASP A 1 156 ? 6.750 5.549 -11.531 1.00 81.69 156 ASP A CA 1
ATOM 1194 C C . ASP A 1 156 ? 7.250 4.384 -10.658 1.00 81.69 156 ASP A C 1
ATOM 1196 O O . ASP A 1 156 ? 8.452 4.182 -10.501 1.00 81.69 156 ASP A O 1
ATOM 1200 N N . CYS A 1 157 ? 6.331 3.613 -10.078 1.00 83.69 157 CYS A N 1
ATOM 1201 C CA . CYS A 1 157 ? 6.617 2.458 -9.232 1.00 83.69 157 CYS A CA 1
ATOM 1202 C C . CYS A 1 157 ? 5.680 1.293 -9.565 1.00 83.69 157 CYS A C 1
ATOM 1204 O O . CYS A 1 157 ? 4.701 1.464 -10.295 1.00 83.69 157 CYS A O 1
ATOM 1206 N N . ASP A 1 158 ? 5.990 0.111 -9.028 1.00 90.50 158 ASP A N 1
ATOM 1207 C CA . ASP A 1 158 ? 5.030 -0.989 -9.027 1.00 90.50 158 ASP A CA 1
ATOM 1208 C C . ASP A 1 158 ? 3.813 -0.587 -8.187 1.00 90.50 158 ASP A C 1
ATOM 1210 O O . ASP A 1 158 ? 3.945 -0.211 -7.024 1.00 90.50 158 ASP A O 1
ATOM 1214 N N . ALA A 1 159 ? 2.639 -0.629 -8.806 1.00 93.75 159 ALA A N 1
ATOM 1215 C CA . ALA A 1 159 ? 1.377 -0.183 -8.236 1.00 93.75 159 ALA A CA 1
ATOM 1216 C C . ALA A 1 159 ? 0.448 -1.350 -7.874 1.00 93.75 159 ALA A C 1
ATOM 1218 O O . ALA A 1 159 ? -0.766 -1.162 -7.761 1.00 93.75 159 ALA A O 1
ATOM 1219 N N . THR A 1 160 ? 0.987 -2.565 -7.735 1.00 94.50 160 THR A N 1
ATOM 1220 C CA . THR A 1 160 ? 0.200 -3.770 -7.435 1.00 94.50 160 THR A CA 1
ATOM 1221 C C . THR A 1 160 ? -0.650 -3.626 -6.172 1.00 94.50 160 THR A C 1
ATOM 1223 O O . THR A 1 160 ? -1.812 -4.036 -6.150 1.00 94.50 160 THR A O 1
ATOM 1226 N N . ASP A 1 161 ? -0.121 -3.011 -5.124 1.00 95.06 161 ASP A N 1
ATOM 1227 C CA . ASP A 1 161 ? -0.835 -2.767 -3.873 1.00 95.06 161 ASP A CA 1
ATOM 1228 C C . ASP A 1 161 ? -1.962 -1.727 -4.011 1.00 95.06 161 ASP A C 1
ATOM 1230 O O . ASP A 1 161 ? -3.081 -1.959 -3.545 1.00 95.06 161 ASP A O 1
ATOM 1234 N N . VAL A 1 162 ? -1.725 -0.625 -4.724 1.00 95.88 162 VAL A N 1
ATOM 1235 C CA . VAL A 1 162 ? -2.743 0.398 -5.006 1.00 95.88 162 VAL A CA 1
ATOM 1236 C C . VAL A 1 162 ? -3.834 -0.147 -5.930 1.00 95.88 162 VAL A C 1
ATOM 1238 O O . VAL A 1 162 ? -5.020 0.072 -5.681 1.00 95.88 162 VAL A O 1
ATOM 1241 N N . ALA A 1 163 ? -3.467 -0.922 -6.952 1.00 96.81 163 ALA A N 1
ATOM 1242 C CA . ALA A 1 163 ? -4.424 -1.634 -7.795 1.00 96.81 163 ALA A CA 1
ATOM 1243 C C . ALA A 1 163 ? -5.267 -2.624 -6.974 1.00 96.81 163 ALA A C 1
ATOM 1245 O O . ALA A 1 163 ? -6.476 -2.730 -7.184 1.00 96.81 163 ALA A O 1
ATOM 1246 N N . THR A 1 164 ? -4.658 -3.285 -5.985 1.00 97.62 164 THR A N 1
ATOM 1247 C CA . THR A 1 164 ? -5.375 -4.157 -5.045 1.00 97.62 164 THR A CA 1
ATOM 1248 C C . THR A 1 164 ? -6.372 -3.361 -4.202 1.00 97.62 164 THR A C 1
ATOM 1250 O O . THR A 1 164 ? -7.503 -3.808 -4.030 1.00 97.62 164 THR A O 1
ATOM 1253 N N . LEU A 1 165 ? -6.015 -2.164 -3.723 1.00 97.75 165 LEU A N 1
ATOM 1254 C CA . LEU A 1 165 ? -6.944 -1.284 -3.001 1.00 97.75 165 LEU A CA 1
ATOM 1255 C C . LEU A 1 165 ? -8.141 -0.864 -3.867 1.00 97.75 165 LEU A C 1
ATOM 1257 O O . LEU A 1 165 ? -9.272 -0.876 -3.381 1.00 97.75 165 LEU A O 1
ATOM 1261 N N . PHE A 1 166 ? -7.918 -0.549 -5.146 1.00 97.69 166 PHE A N 1
ATOM 1262 C CA . PHE A 1 166 ? -9.006 -0.245 -6.081 1.00 97.69 166 PHE A CA 1
ATOM 1263 C C . PHE A 1 166 ? -9.914 -1.454 -6.309 1.00 97.69 166 PHE A C 1
ATOM 1265 O O . PHE A 1 166 ? -11.134 -1.320 -6.259 1.00 97.69 166 PHE A O 1
ATOM 1272 N N . TRP A 1 167 ? -9.330 -2.639 -6.498 1.00 98.06 167 TRP A N 1
ATOM 1273 C CA . TRP A 1 167 ? -10.092 -3.872 -6.679 1.00 98.06 167 TRP A CA 1
ATOM 1274 C C . TRP A 1 167 ? -10.902 -4.237 -5.430 1.00 98.06 167 TRP A C 1
ATOM 1276 O O . TRP A 1 167 ? -12.053 -4.665 -5.533 1.00 98.06 167 TRP A O 1
ATOM 1286 N N . ILE A 1 168 ? -10.331 -4.025 -4.239 1.00 98.00 168 ILE A N 1
ATOM 1287 C CA . ILE A 1 168 ? -11.053 -4.178 -2.975 1.00 98.00 168 ILE A CA 1
ATOM 1288 C C . ILE A 1 168 ? -12.283 -3.273 -2.973 1.00 98.00 168 ILE A C 1
ATOM 1290 O O . ILE A 1 168 ? -13.390 -3.742 -2.714 1.00 98.00 168 ILE A O 1
ATOM 1294 N N . GLU A 1 169 ? -12.086 -1.990 -3.270 1.00 96.81 169 GLU A N 1
ATOM 1295 C CA . GLU A 1 169 ? -13.135 -0.978 -3.221 1.00 96.81 169 GLU A CA 1
ATOM 1296 C C . GLU A 1 169 ? -14.267 -1.224 -4.225 1.00 96.81 169 GLU A C 1
ATOM 1298 O O . GLU A 1 169 ? -15.432 -1.122 -3.839 1.00 96.81 169 GLU A O 1
ATOM 1303 N N . ASP A 1 170 ? -13.927 -1.582 -5.464 1.00 97.19 170 ASP A N 1
ATOM 1304 C CA . ASP A 1 170 ? -14.881 -1.645 -6.577 1.00 97.19 170 ASP A CA 1
ATOM 1305 C C . ASP A 1 170 ? -15.495 -3.029 -6.795 1.00 97.19 170 ASP A C 1
ATOM 1307 O O . ASP A 1 170 ? -16.562 -3.132 -7.392 1.00 97.19 170 ASP A O 1
ATOM 1311 N N . VAL A 1 171 ? -14.815 -4.099 -6.371 1.00 97.50 171 VAL A N 1
ATOM 1312 C CA . VAL A 1 171 ? -15.219 -5.477 -6.696 1.00 97.50 171 VAL A CA 1
ATOM 1313 C C . VAL A 1 171 ? -15.373 -6.314 -5.442 1.00 97.50 171 VAL A C 1
ATOM 1315 O O . VAL A 1 171 ? -16.421 -6.921 -5.213 1.00 97.50 171 VAL A O 1
ATOM 1318 N N . LEU A 1 172 ? -14.326 -6.390 -4.619 1.00 96.62 172 LEU A N 1
ATOM 1319 C CA . LEU A 1 172 ? -14.307 -7.371 -3.539 1.00 96.62 172 LEU A CA 1
ATOM 1320 C C . LEU A 1 172 ? -15.335 -7.050 -2.455 1.00 96.62 172 LEU A C 1
ATOM 1322 O O . LEU A 1 172 ? -15.968 -7.959 -1.919 1.00 96.62 172 LEU A O 1
ATOM 1326 N N . ARG A 1 173 ? -15.539 -5.763 -2.161 1.00 95.81 173 ARG A N 1
ATOM 1327 C CA . ARG A 1 173 ? -16.506 -5.301 -1.158 1.00 95.81 173 ARG A CA 1
ATOM 1328 C C . ARG A 1 173 ? -17.959 -5.602 -1.505 1.00 95.81 173 ARG A C 1
ATOM 1330 O O . ARG A 1 173 ? -18.768 -5.722 -0.589 1.00 95.81 173 ARG A O 1
ATOM 1337 N N . GLU A 1 174 ? -18.296 -5.772 -2.783 1.00 95.12 174 GLU A N 1
ATOM 1338 C CA . GLU A 1 174 ? -19.638 -6.221 -3.178 1.00 95.12 174 GLU A CA 1
ATOM 1339 C C . GLU A 1 174 ? -19.914 -7.657 -2.704 1.00 95.12 174 GLU A C 1
ATOM 1341 O O . GLU A 1 174 ? -21.049 -8.008 -2.382 1.00 95.12 174 GLU A O 1
ATOM 1346 N N . GLN A 1 175 ? -18.865 -8.479 -2.624 1.00 94.06 175 GLN A N 1
ATOM 1347 C CA . GLN A 1 175 ? -18.938 -9.895 -2.255 1.00 94.06 175 GLN A CA 1
ATOM 1348 C C . GLN A 1 175 ? -18.627 -10.131 -0.771 1.00 94.06 175 GLN A C 1
ATOM 1350 O O . GLN A 1 175 ? -19.186 -11.039 -0.156 1.00 94.06 175 GLN A O 1
ATOM 1355 N N . MET A 1 176 ? -17.749 -9.310 -0.190 1.00 95.44 176 MET A N 1
ATOM 1356 C CA . MET A 1 176 ? -17.333 -9.357 1.213 1.00 95.44 176 MET A CA 1
ATOM 1357 C C . MET A 1 176 ? -17.440 -7.960 1.840 1.00 95.44 176 MET A C 1
ATOM 1359 O O . MET A 1 176 ? -16.441 -7.250 1.937 1.00 95.44 176 MET A O 1
ATOM 1363 N N . PRO A 1 177 ? -18.637 -7.526 2.275 1.00 94.44 177 PRO A N 1
ATOM 1364 C CA . PRO A 1 177 ? -18.839 -6.169 2.791 1.00 94.44 177 PRO A CA 1
ATOM 1365 C C . PRO A 1 177 ? -18.052 -5.836 4.068 1.00 94.44 177 PRO A C 1
ATOM 1367 O O . PRO A 1 177 ? -17.910 -4.658 4.399 1.00 94.44 177 PRO A O 1
ATOM 1370 N N . ASP A 1 178 ? -17.566 -6.853 4.790 1.00 95.56 178 ASP A N 1
ATOM 1371 C CA . ASP A 1 178 ? -16.710 -6.715 5.972 1.00 95.56 178 ASP A CA 1
ATOM 1372 C C . ASP A 1 178 ? -15.260 -6.361 5.622 1.00 95.56 178 ASP A C 1
ATOM 1374 O O . ASP A 1 178 ? -14.524 -5.913 6.505 1.00 95.56 178 ASP A O 1
ATOM 1378 N N . ILE A 1 179 ? -14.839 -6.518 4.360 1.00 97.56 179 ILE A N 1
ATOM 1379 C CA . ILE A 1 179 ? -13.498 -6.120 3.944 1.00 97.56 179 ILE A CA 1
ATOM 1380 C C . ILE A 1 179 ? -13.409 -4.599 3.785 1.00 97.56 179 ILE A C 1
ATOM 1382 O O . ILE A 1 179 ? -14.208 -3.963 3.094 1.00 97.56 179 ILE A O 1
ATOM 1386 N N . ILE A 1 180 ? -12.429 -3.995 4.448 1.00 97.44 180 ILE A N 1
ATOM 1387 C CA . ILE A 1 180 ? -12.272 -2.538 4.513 1.00 97.44 180 ILE A CA 1
ATOM 1388 C C . ILE A 1 180 ? -10.956 -2.048 3.921 1.00 97.44 180 ILE A C 1
ATOM 1390 O O . ILE A 1 180 ? -10.759 -0.841 3.796 1.00 97.44 180 ILE A O 1
ATOM 1394 N N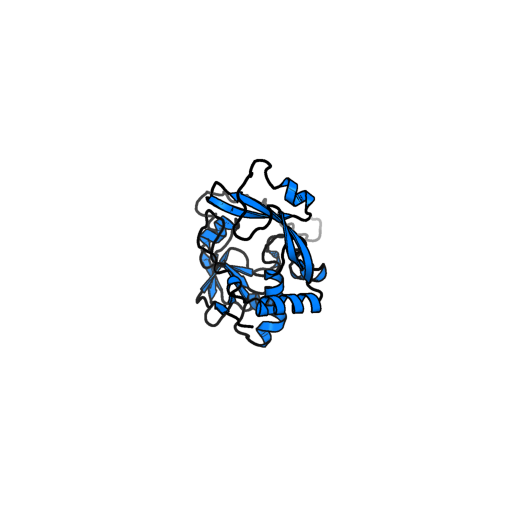 . GLY A 1 181 ? -10.044 -2.949 3.560 1.00 97.81 181 GLY A N 1
ATOM 1395 C CA . GLY A 1 181 ? -8.714 -2.535 3.151 1.00 97.81 181 GLY A CA 1
ATOM 1396 C C . GLY A 1 181 ? -7.728 -3.665 2.924 1.00 97.81 181 GLY A C 1
ATOM 1397 O O . GLY A 1 181 ? -8.089 -4.842 2.886 1.00 97.81 181 GLY A O 1
ATOM 1398 N N . LEU A 1 182 ? -6.470 -3.265 2.796 1.00 98.06 182 LEU A N 1
ATOM 1399 C CA . LEU A 1 182 ? -5.314 -4.126 2.580 1.00 98.06 182 LEU A CA 1
ATOM 1400 C C . LEU A 1 182 ? -4.428 -4.142 3.833 1.00 98.06 182 LEU A C 1
ATOM 1402 O O . LEU A 1 182 ? -4.299 -3.116 4.502 1.00 98.06 182 LEU A O 1
ATOM 1406 N N . TRP A 1 183 ? -3.832 -5.289 4.149 1.00 97.94 183 TRP A N 1
ATOM 1407 C CA . TRP A 1 183 ? -2.921 -5.476 5.276 1.00 97.94 183 TRP A CA 1
ATOM 1408 C C . TRP A 1 183 ? -1.576 -6.033 4.820 1.00 97.94 183 TRP A C 1
ATOM 1410 O O . TRP A 1 183 ? -1.519 -7.008 4.065 1.00 97.94 183 TRP A O 1
ATOM 1420 N N . TRP A 1 184 ? -0.504 -5.440 5.334 1.00 96.56 184 TRP A N 1
ATOM 1421 C CA . TRP A 1 184 ? 0.868 -5.901 5.178 1.00 96.56 184 TRP A CA 1
ATOM 1422 C C . TRP A 1 184 ? 1.363 -6.397 6.535 1.00 96.56 184 TRP A C 1
ATOM 1424 O O . TRP A 1 184 ? 1.676 -5.606 7.430 1.00 96.56 184 TRP A O 1
ATOM 1434 N N . GLU A 1 185 ? 1.415 -7.721 6.681 1.00 94.94 185 GLU A N 1
ATOM 1435 C CA . GLU A 1 185 ? 1.980 -8.395 7.854 1.00 94.94 185 GLU A CA 1
ATOM 1436 C C . GLU A 1 185 ? 3.513 -8.364 7.783 1.00 94.94 185 GLU A C 1
ATOM 1438 O O . GLU A 1 185 ? 4.180 -9.368 7.539 1.00 94.94 185 GLU A O 1
ATOM 1443 N N . GLU A 1 186 ? 4.073 -7.166 7.906 1.00 92.12 186 GLU A N 1
ATOM 1444 C CA . GLU A 1 186 ? 5.515 -6.977 7.906 1.00 92.12 186 GLU A CA 1
ATOM 1445 C C . GLU A 1 186 ? 6.155 -7.360 9.239 1.00 92.12 186 GLU A C 1
ATOM 1447 O O . GLU A 1 186 ? 5.532 -7.327 10.303 1.00 92.12 186 GLU A O 1
ATOM 1452 N N . ARG A 1 187 ? 7.453 -7.668 9.191 1.00 92.19 187 ARG A N 1
ATOM 1453 C CA . ARG A 1 187 ? 8.253 -7.875 10.396 1.00 92.19 187 ARG A CA 1
ATOM 1454 C C . ARG A 1 187 ? 8.287 -6.583 11.214 1.00 92.19 187 ARG A C 1
ATOM 1456 O O . ARG A 1 187 ? 8.506 -5.504 10.681 1.00 92.19 187 ARG A O 1
ATOM 1463 N N . PHE A 1 188 ? 8.117 -6.690 12.527 1.00 93.88 188 PHE A N 1
ATOM 1464 C CA . PHE A 1 188 ? 8.308 -5.539 13.403 1.00 93.88 188 PHE A CA 1
ATOM 1465 C C . PHE A 1 188 ? 9.804 -5.242 13.572 1.00 93.88 188 PHE A C 1
ATOM 1467 O O . PHE A 1 188 ? 10.489 -5.928 14.331 1.00 93.88 188 PHE A O 1
ATOM 1474 N N . ASP A 1 189 ? 10.292 -4.236 12.849 1.00 93.12 189 ASP A N 1
ATOM 1475 C CA . ASP A 1 189 ? 11.685 -3.784 12.857 1.00 93.12 189 ASP A CA 1
ATOM 1476 C C . ASP A 1 189 ? 11.759 -2.287 12.484 1.00 93.12 189 ASP A C 1
ATOM 1478 O O . ASP A 1 189 ? 12.011 -1.931 11.327 1.00 93.12 189 ASP A O 1
ATOM 1482 N N . PRO A 1 190 ? 11.458 -1.378 13.435 1.00 90.69 190 PRO A N 1
ATOM 1483 C CA . PRO A 1 190 ? 11.336 0.046 13.132 1.00 90.69 190 PRO A CA 1
ATOM 1484 C C . PRO A 1 190 ? 12.631 0.710 12.656 1.00 90.69 190 PRO A C 1
ATOM 1486 O O . PRO A 1 190 ? 12.554 1.708 11.939 1.00 90.69 190 PRO A O 1
ATOM 1489 N N . ASP A 1 191 ? 13.790 0.171 13.042 1.00 87.56 191 ASP A N 1
ATOM 1490 C CA . ASP A 1 191 ? 15.097 0.684 12.620 1.00 87.56 191 ASP A CA 1
ATOM 1491 C C . ASP A 1 191 ? 15.353 0.363 11.136 1.00 87.56 191 ASP A C 1
ATOM 1493 O O . ASP A 1 191 ? 15.902 1.191 10.413 1.00 87.56 191 ASP A O 1
ATOM 1497 N N . ALA A 1 192 ? 14.821 -0.764 10.648 1.00 85.25 192 ALA A N 1
ATOM 1498 C CA . ALA A 1 192 ? 14.763 -1.119 9.228 1.00 85.25 192 ALA A CA 1
ATOM 1499 C C . ALA A 1 192 ? 13.521 -0.559 8.496 1.00 85.25 192 ALA A C 1
ATOM 1501 O O . ALA A 1 192 ? 13.157 -1.040 7.423 1.00 85.25 192 ALA A O 1
ATOM 1502 N N . LEU A 1 193 ? 12.845 0.447 9.069 1.00 89.81 193 LEU A N 1
ATOM 1503 C CA . LEU A 1 193 ? 11.640 1.078 8.513 1.00 89.81 193 LEU A CA 1
ATOM 1504 C C . LEU A 1 193 ? 10.444 0.124 8.314 1.00 89.81 193 LEU A C 1
ATOM 1506 O O . LEU A 1 193 ? 9.587 0.384 7.468 1.00 89.81 193 LEU A O 1
ATOM 1510 N N . SER A 1 194 ? 10.346 -0.948 9.108 1.00 91.00 194 SER A N 1
ATOM 1511 C CA . SER A 1 194 ? 9.324 -1.989 8.942 1.00 91.00 194 SER A CA 1
ATOM 1512 C C . SER A 1 194 ? 8.434 -2.159 10.177 1.00 91.00 194 SER A C 1
ATOM 1514 O O . SER A 1 194 ? 8.893 -2.177 11.323 1.00 91.00 194 SER A O 1
ATOM 1516 N N . ALA A 1 195 ? 7.124 -2.257 9.950 1.00 93.56 195 ALA A N 1
ATOM 1517 C CA . ALA A 1 195 ? 6.133 -2.558 10.980 1.00 93.56 195 ALA A CA 1
ATOM 1518 C C . ALA A 1 195 ? 4.801 -3.000 10.343 1.00 93.56 195 ALA A C 1
ATOM 1520 O O . ALA A 1 195 ? 4.439 -2.473 9.283 1.00 93.56 195 ALA A O 1
ATOM 1521 N N . PRO A 1 196 ? 4.016 -3.876 11.010 1.00 95.12 196 PRO A N 1
ATOM 1522 C CA . PRO A 1 196 ? 2.678 -4.241 10.556 1.00 95.12 196 PRO A CA 1
ATOM 1523 C C . PRO A 1 196 ? 1.792 -3.014 10.333 1.00 95.12 196 PRO A C 1
ATOM 1525 O O . PRO A 1 196 ? 1.635 -2.154 11.217 1.00 95.12 196 PRO A O 1
ATOM 1528 N N . ARG A 1 197 ? 1.186 -2.941 9.150 1.00 95.56 197 ARG A N 1
ATOM 1529 C CA . ARG A 1 197 ? 0.341 -1.813 8.748 1.00 95.56 197 ARG A CA 1
ATOM 1530 C C . ARG A 1 197 ? -0.767 -2.245 7.803 1.00 95.56 197 ARG A C 1
ATOM 1532 O O . ARG A 1 197 ? -0.726 -3.315 7.204 1.00 95.56 197 ARG A O 1
ATOM 1539 N N . GLY A 1 198 ? -1.731 -1.358 7.621 1.00 96.44 198 GLY A N 1
ATOM 1540 C CA . GLY A 1 198 ? -2.812 -1.514 6.668 1.00 96.44 198 GLY A CA 1
ATOM 1541 C C . GLY A 1 198 ? -3.224 -0.193 6.042 1.00 96.44 198 GLY A C 1
ATOM 1542 O O . GLY A 1 198 ? -2.832 0.887 6.481 1.00 96.44 198 GLY A O 1
ATOM 1543 N N . ALA A 1 199 ? -4.046 -0.297 5.010 1.00 97.00 199 ALA A N 1
ATOM 1544 C CA . ALA A 1 199 ? -4.626 0.830 4.301 1.00 97.00 199 ALA A CA 1
ATOM 1545 C C . ALA A 1 199 ? -6.126 0.593 4.147 1.00 97.00 199 ALA A C 1
ATOM 1547 O O . ALA A 1 199 ? -6.544 -0.413 3.573 1.00 97.00 199 ALA A O 1
ATOM 1548 N N . ILE A 1 200 ? -6.933 1.511 4.675 1.00 97.25 200 ILE A N 1
ATOM 1549 C CA . ILE A 1 200 ? -8.396 1.463 4.604 1.00 97.25 200 ILE A CA 1
ATOM 1550 C C . ILE A 1 200 ? -8.872 2.235 3.371 1.00 97.25 200 ILE A C 1
ATOM 1552 O O . ILE A 1 200 ? -8.463 3.381 3.163 1.00 97.25 200 ILE A O 1
ATOM 1556 N N . VAL A 1 201 ? -9.757 1.635 2.571 1.00 96.81 201 VAL A N 1
ATOM 1557 C CA . VAL A 1 201 ? -10.253 2.254 1.331 1.00 96.81 201 VAL A CA 1
ATOM 1558 C C . VAL A 1 201 ? -11.112 3.501 1.607 1.00 96.81 201 VAL A C 1
ATOM 1560 O O . VAL A 1 201 ? -11.829 3.546 2.613 1.00 96.81 201 VAL A O 1
ATOM 1563 N N . PRO A 1 202 ? -11.092 4.521 0.727 1.00 94.38 202 PRO A N 1
ATOM 1564 C CA . PRO A 1 202 ? -11.791 5.786 0.961 1.00 94.38 202 PRO A CA 1
ATOM 1565 C C . PRO A 1 202 ? -13.287 5.653 1.264 1.00 94.38 202 PRO A C 1
ATOM 1567 O O . PRO A 1 202 ? -13.799 6.334 2.158 1.00 94.38 202 PRO A O 1
ATOM 1570 N N . SER A 1 203 ? -13.985 4.757 0.562 1.00 94.31 203 SER A N 1
ATOM 1571 C CA . SER A 1 203 ? -15.440 4.568 0.674 1.00 94.31 203 SER A CA 1
ATOM 1572 C C . SER A 1 203 ? -15.950 4.167 2.063 1.00 94.31 203 SER A C 1
ATOM 1574 O O . SER A 1 203 ? -17.146 4.316 2.322 1.00 94.31 203 SER A O 1
ATOM 1576 N N . VAL A 1 204 ? -15.092 3.693 2.975 1.00 94.88 204 VAL A N 1
ATOM 1577 C CA . VAL A 1 204 ? -15.515 3.286 4.329 1.00 94.88 204 VAL A CA 1
ATOM 1578 C C . VAL A 1 204 ? -15.088 4.245 5.437 1.00 94.88 204 VAL A C 1
ATOM 1580 O O . VAL A 1 204 ? -15.651 4.170 6.529 1.00 94.88 204 VAL A O 1
ATOM 1583 N N . ILE A 1 205 ? -14.156 5.172 5.177 1.00 93.44 205 ILE A N 1
ATOM 1584 C CA . ILE A 1 205 ? -13.549 6.037 6.208 1.00 93.44 205 ILE A CA 1
ATOM 1585 C C . ILE A 1 205 ? -14.614 6.803 7.004 1.00 93.44 205 ILE A C 1
ATOM 1587 O O . ILE A 1 205 ? -14.552 6.855 8.231 1.00 93.44 205 ILE A O 1
ATOM 1591 N N . GLY A 1 206 ? -15.622 7.353 6.319 1.00 90.88 206 GLY A N 1
ATOM 1592 C CA . GLY A 1 206 ? -16.692 8.136 6.948 1.00 90.88 206 GLY A CA 1
ATOM 1593 C C . GLY A 1 206 ? -17.598 7.344 7.900 1.00 90.88 206 GLY A C 1
ATOM 1594 O O . GLY A 1 206 ? -18.295 7.947 8.710 1.00 90.88 206 GLY A O 1
ATOM 1595 N N . ASN A 1 207 ? -17.571 6.009 7.830 1.00 90.62 207 ASN A N 1
ATOM 1596 C CA . ASN A 1 207 ? -18.386 5.117 8.659 1.00 90.62 207 ASN A CA 1
ATOM 1597 C C . ASN A 1 207 ? -17.587 4.458 9.797 1.00 90.62 207 ASN A C 1
ATOM 1599 O O . ASN A 1 207 ? -18.149 3.678 10.569 1.00 90.62 207 ASN A O 1
ATOM 1603 N N . LEU A 1 208 ? -16.285 4.739 9.905 1.00 93.75 208 LEU A N 1
ATOM 1604 C CA . LEU A 1 208 ? -15.438 4.151 10.935 1.00 93.75 208 LEU A CA 1
ATOM 1605 C C . LEU A 1 208 ? -15.785 4.705 12.316 1.00 93.75 208 LEU A C 1
ATOM 1607 O O . LEU A 1 208 ? -15.898 5.915 12.526 1.00 93.75 208 LEU A O 1
ATOM 1611 N N . ARG A 1 209 ? -15.869 3.806 13.296 1.00 94.38 209 ARG A N 1
ATOM 1612 C CA . ARG A 1 209 ? -15.924 4.186 14.706 1.00 94.38 209 ARG A CA 1
ATOM 1613 C C . ARG A 1 209 ? -14.504 4.407 15.195 1.00 94.38 209 ARG A C 1
ATOM 1615 O O . ARG A 1 209 ? -13.695 3.484 15.184 1.00 94.38 209 ARG A O 1
ATOM 1622 N N . SER A 1 210 ? -14.207 5.630 15.618 1.00 94.50 210 SER A N 1
ATOM 1623 C CA . SER A 1 210 ? -12.894 5.976 16.151 1.00 94.50 210 SER A CA 1
ATOM 1624 C C . SER A 1 210 ? -12.983 6.920 17.343 1.00 94.50 210 SER A C 1
ATOM 1626 O O . SER A 1 210 ? -13.961 7.654 17.509 1.00 94.50 210 SER A O 1
ATOM 1628 N N . LYS A 1 211 ? -11.939 6.911 18.169 1.00 94.06 211 LYS A N 1
ATOM 1629 C CA . LYS A 1 211 ? -11.738 7.852 19.279 1.00 94.06 211 LYS A CA 1
ATOM 1630 C C . LYS A 1 211 ? -10.272 8.277 19.324 1.00 94.06 211 LYS A C 1
ATOM 1632 O O . LYS A 1 211 ? -9.386 7.503 18.973 1.00 94.06 211 LYS A O 1
ATOM 1637 N N . VAL A 1 212 ? -10.012 9.507 19.753 1.00 94.50 212 VAL A N 1
ATOM 1638 C CA . VAL A 1 212 ? -8.641 9.961 20.029 1.00 94.50 212 VAL A CA 1
ATOM 1639 C C . VAL A 1 212 ? -8.199 9.352 21.358 1.00 94.50 212 VAL A C 1
ATOM 1641 O O . VAL A 1 212 ? -8.937 9.443 22.338 1.00 94.50 212 VAL A O 1
ATOM 1644 N N . VAL A 1 213 ? -7.024 8.723 21.381 1.00 92.19 213 VAL A N 1
ATOM 1645 C CA . VAL A 1 213 ? -6.476 8.042 22.570 1.00 92.19 213 VAL A CA 1
ATOM 1646 C C . VAL A 1 213 ? -5.160 8.631 23.060 1.00 92.19 213 VAL A C 1
ATOM 1648 O O . VAL A 1 213 ? -4.825 8.458 24.227 1.00 92.19 213 VAL A O 1
ATOM 1651 N N . ALA A 1 214 ? -4.451 9.372 22.209 1.00 82.19 214 ALA A N 1
ATOM 1652 C CA . ALA A 1 214 ? -3.283 10.151 22.598 1.00 82.19 214 ALA A CA 1
ATOM 1653 C C . ALA A 1 214 ? -3.186 11.444 21.774 1.00 82.19 214 ALA A C 1
ATOM 1655 O O . ALA A 1 214 ? -3.665 11.504 20.634 1.00 82.19 214 ALA A O 1
ATOM 1656 N N . GLY A 1 215 ? -2.569 12.470 22.373 1.00 67.19 215 GLY A N 1
ATOM 1657 C CA . GLY A 1 215 ? -2.130 13.686 21.680 1.00 67.19 215 GLY A CA 1
ATOM 1658 C C . GLY A 1 215 ? -0.973 13.401 20.720 1.00 67.19 215 GLY A C 1
ATOM 1659 O O . GLY A 1 215 ? -0.656 12.241 20.449 1.00 67.19 215 GLY A O 1
ATOM 1660 N N . SER A 1 216 ? -0.340 14.442 20.182 1.00 56.47 216 SER A N 1
ATOM 1661 C CA . SER A 1 216 ? 0.789 14.228 19.272 1.00 56.47 216 SER A CA 1
ATOM 1662 C C . SER A 1 216 ? 1.978 13.634 20.043 1.00 56.47 216 SER A C 1
ATOM 1664 O O . SER A 1 216 ? 2.387 14.231 21.037 1.00 56.47 216 SER A O 1
ATOM 1666 N N . PRO A 1 217 ? 2.603 12.523 19.599 1.00 51.09 217 PRO A N 1
ATOM 1667 C CA . PRO A 1 217 ? 3.817 12.003 20.243 1.00 51.09 217 PRO A CA 1
ATOM 1668 C C . PRO A 1 217 ? 4.989 13.005 20.203 1.00 51.09 217 PRO A C 1
ATOM 1670 O O . PRO A 1 217 ? 5.943 12.881 20.961 1.00 51.09 217 PRO A O 1
ATOM 1673 N N . TYR A 1 218 ? 4.891 14.044 19.365 1.00 44.12 218 TYR A N 1
ATOM 1674 C CA . TYR A 1 218 ? 5.851 15.148 19.284 1.00 44.12 218 TYR A CA 1
ATOM 1675 C C . TYR A 1 218 ? 5.516 16.350 20.183 1.00 44.12 218 TYR A C 1
ATOM 1677 O O . TYR A 1 218 ? 6.261 17.325 20.174 1.00 44.12 218 TYR A O 1
ATOM 1685 N N . GLU A 1 219 ? 4.425 16.317 20.955 1.00 43.41 219 GLU A N 1
ATOM 1686 C CA . GLU A 1 219 ? 4.113 17.375 21.932 1.00 43.41 219 GLU A CA 1
ATOM 1687 C C . GLU A 1 219 ? 4.840 17.182 23.272 1.00 43.41 219 GLU A C 1
ATOM 1689 O O . GLU A 1 219 ? 4.945 18.134 24.042 1.00 43.41 219 GLU A O 1
ATOM 1694 N N . THR A 1 220 ? 5.355 15.982 23.572 1.00 38.62 220 THR A N 1
ATOM 1695 C CA . THR A 1 220 ? 5.815 15.644 24.932 1.00 38.62 220 THR A CA 1
ATOM 1696 C C . THR A 1 220 ? 7.326 15.495 25.127 1.00 38.62 220 THR A C 1
ATOM 1698 O O . THR A 1 220 ? 7.757 15.535 26.275 1.00 38.62 220 THR A O 1
ATOM 1701 N N . GLU A 1 221 ? 8.150 15.364 24.077 1.00 38.19 221 GLU A N 1
ATOM 1702 C CA . GLU A 1 221 ? 9.604 15.111 24.245 1.00 38.19 221 GLU A CA 1
ATOM 1703 C C . GLU A 1 221 ? 10.546 16.234 23.799 1.00 38.19 221 GLU A C 1
ATOM 1705 O O . GLU A 1 221 ? 11.696 16.279 24.227 1.00 38.19 221 GLU A O 1
ATOM 1710 N N . PHE A 1 222 ? 10.062 17.211 23.043 1.00 34.59 222 PHE A N 1
ATOM 1711 C CA . PHE A 1 222 ? 10.758 18.478 22.866 1.00 34.59 222 PHE A CA 1
ATOM 1712 C C . PHE A 1 222 ? 9.719 19.559 23.067 1.00 34.59 222 PHE A C 1
ATOM 1714 O O . PHE A 1 222 ? 8.687 19.534 22.406 1.00 34.59 222 PHE A O 1
ATOM 1721 N N . GLY A 1 223 ? 9.966 20.484 23.995 1.00 33.75 223 GLY A N 1
ATOM 1722 C CA . GLY A 1 223 ? 9.176 21.702 24.105 1.00 33.75 223 GLY A CA 1
ATOM 1723 C C . GLY A 1 223 ? 9.253 22.459 22.785 1.00 33.75 223 GLY A C 1
ATOM 1724 O O . GLY A 1 223 ? 10.136 23.287 22.587 1.00 33.75 223 GLY A O 1
ATOM 1725 N N . ILE A 1 224 ? 8.353 22.136 21.862 1.00 35.94 224 ILE A N 1
ATOM 1726 C CA . ILE A 1 224 ? 8.058 22.966 20.714 1.00 35.94 224 ILE A CA 1
ATOM 1727 C C . ILE A 1 224 ? 7.198 24.069 21.306 1.00 35.94 224 ILE A C 1
ATOM 1729 O O . ILE A 1 224 ? 6.004 23.884 21.549 1.00 35.94 224 ILE A O 1
ATOM 1733 N N . GLU A 1 225 ? 7.829 25.204 21.615 1.00 29.95 225 GLU A N 1
ATOM 1734 C CA . GLU A 1 225 ? 7.069 26.434 21.778 1.00 29.95 225 GLU A CA 1
ATOM 1735 C C . GLU A 1 225 ? 6.124 26.547 20.578 1.00 29.95 225 GLU A C 1
ATOM 1737 O O . GLU A 1 225 ? 6.563 26.328 19.441 1.00 29.95 225 GLU A O 1
ATOM 1742 N N . PRO A 1 226 ? 4.831 26.834 20.799 1.00 37.41 226 PRO A N 1
ATOM 1743 C CA . PRO A 1 226 ? 3.901 26.991 19.701 1.00 37.41 226 PRO A CA 1
ATOM 1744 C C . PRO A 1 226 ? 4.480 28.069 18.790 1.00 37.41 226 PRO A C 1
ATOM 1746 O O . PRO A 1 226 ? 4.629 29.215 19.216 1.00 37.41 226 PRO A O 1
ATOM 1749 N N . MET A 1 227 ? 4.843 27.711 17.552 1.00 32.69 227 MET A N 1
ATOM 1750 C CA . MET A 1 227 ? 5.146 28.723 16.550 1.00 32.69 227 MET A CA 1
ATOM 1751 C C . MET A 1 227 ? 3.895 29.576 16.442 1.00 32.69 227 MET A C 1
ATOM 1753 O O . MET A 1 227 ? 2.854 29.111 15.975 1.00 32.69 227 MET A O 1
ATOM 1757 N N . GLY A 1 228 ? 3.999 30.787 16.988 1.00 30.02 228 GLY A N 1
ATOM 1758 C CA . GLY A 1 228 ? 2.906 31.725 17.081 1.00 30.02 228 GLY A CA 1
ATOM 1759 C C . GLY A 1 228 ? 2.257 31.856 15.717 1.00 30.02 228 GLY A C 1
ATOM 1760 O O . GLY A 1 228 ? 2.872 32.332 14.764 1.00 30.02 228 GLY A O 1
ATOM 1761 N N . MET A 1 229 ? 0.995 31.445 15.638 1.00 34.03 229 MET A N 1
ATOM 1762 C CA . MET A 1 229 ? 0.079 32.052 14.693 1.00 34.03 229 MET A CA 1
ATOM 1763 C C . MET A 1 229 ? 0.109 33.544 15.016 1.00 34.03 229 MET A C 1
ATOM 1765 O O . MET A 1 229 ? -0.387 33.970 16.060 1.00 34.03 229 MET A O 1
ATOM 1769 N N . GLY A 1 230 ? 0.782 34.319 14.162 1.00 30.66 230 GLY A N 1
ATOM 1770 C CA . GLY A 1 230 ? 0.688 35.772 14.188 1.00 30.66 230 GLY A CA 1
ATOM 1771 C C . GLY A 1 230 ? -0.790 36.175 14.209 1.00 30.66 230 GLY A C 1
ATOM 1772 O O . GLY A 1 230 ? -1.628 35.431 13.691 1.00 30.66 230 GLY A O 1
ATOM 1773 N N . PRO A 1 231 ? -1.134 37.295 14.859 1.00 31.42 231 PRO A N 1
ATOM 1774 C CA . PRO A 1 231 ? -2.520 37.622 15.150 1.00 31.42 231 PRO A CA 1
ATOM 1775 C C . PRO A 1 231 ? -3.343 37.648 13.860 1.00 31.42 231 PRO A C 1
ATOM 1777 O O . PRO A 1 231 ? -3.034 38.382 12.923 1.00 31.42 231 PRO A O 1
ATOM 1780 N N . ILE A 1 232 ? -4.400 36.836 13.823 1.00 34.53 232 ILE A N 1
ATOM 1781 C CA . ILE A 1 232 ? -5.479 37.002 12.854 1.00 34.53 232 ILE A CA 1
ATOM 1782 C C . ILE A 1 232 ? -6.266 38.221 13.336 1.00 34.53 232 ILE A C 1
ATOM 1784 O O . ILE A 1 232 ? -7.074 38.131 14.259 1.00 34.53 232 ILE A O 1
ATOM 1788 N N . GLU A 1 233 ? -5.974 39.383 12.757 1.00 28.36 233 GLU A N 1
ATOM 1789 C CA . GLU A 1 233 ? -6.813 40.565 12.920 1.00 28.36 233 GLU A CA 1
ATOM 1790 C C . GLU A 1 233 ? -8.145 40.331 12.200 1.00 28.36 233 GLU A C 1
ATOM 1792 O O . GLU A 1 233 ? -8.208 40.178 10.979 1.00 28.36 233 GLU A O 1
ATOM 1797 N N . HIS A 1 234 ? -9.227 40.309 12.973 1.00 33.28 234 HIS A N 1
ATOM 1798 C CA . HIS A 1 234 ? -10.577 40.444 12.451 1.00 33.28 234 HIS A CA 1
ATOM 1799 C C . HIS A 1 234 ? -10.855 41.931 12.230 1.00 33.28 234 HIS A C 1
ATOM 1801 O O . HIS A 1 234 ? -10.919 42.702 13.186 1.00 33.28 234 HIS A O 1
ATOM 1807 N N . VAL A 1 235 ? -11.004 42.337 10.970 1.00 29.97 235 VAL A N 1
ATOM 1808 C CA . VAL A 1 235 ? -11.422 43.696 10.614 1.00 29.97 235 VAL A CA 1
ATOM 1809 C C . VAL A 1 235 ? -12.913 43.665 10.294 1.00 29.97 235 VAL A C 1
ATOM 1811 O O . VAL A 1 235 ? -13.319 43.159 9.248 1.00 29.97 235 VAL A O 1
ATOM 1814 N N . ASP A 1 236 ? -13.726 44.201 11.201 1.00 32.53 236 ASP A N 1
ATOM 1815 C CA . ASP A 1 236 ? -15.153 44.417 10.970 1.00 32.53 236 ASP A CA 1
ATOM 1816 C C . ASP A 1 236 ? -15.356 45.623 10.044 1.00 32.53 236 ASP A C 1
ATOM 1818 O O . ASP A 1 236 ? -14.994 46.757 10.366 1.00 32.53 236 ASP A O 1
ATOM 1822 N N 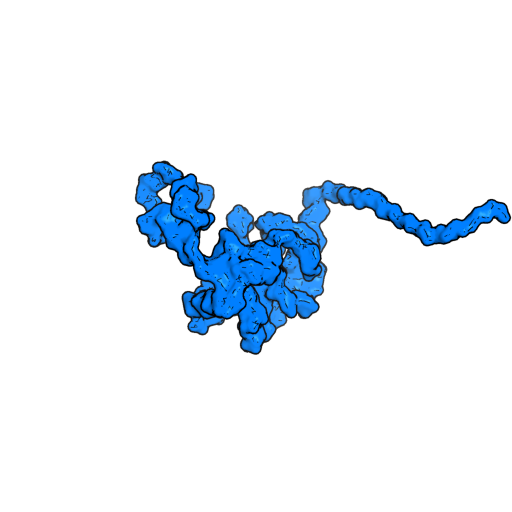. TYR A 1 237 ? -15.961 45.385 8.878 1.00 29.41 237 TYR A N 1
ATOM 1823 C CA . TYR A 1 237 ? -16.359 46.435 7.943 1.00 29.41 237 TYR A CA 1
ATOM 1824 C C . TYR A 1 237 ? -17.817 46.836 8.210 1.00 29.41 237 TYR A C 1
ATOM 1826 O O . TYR A 1 237 ? -18.752 46.202 7.723 1.00 29.41 237 TYR A O 1
ATOM 1834 N N . GLY A 1 238 ? -18.012 47.889 9.007 1.00 34.03 238 GLY A N 1
ATOM 1835 C CA . GLY A 1 238 ? -19.300 48.562 9.209 1.00 34.03 238 GLY A CA 1
ATOM 1836 C C . GLY A 1 238 ? -19.351 49.908 8.465 1.00 34.03 238 GLY A C 1
ATOM 1837 O O . GLY A 1 238 ? -18.331 50.592 8.390 1.00 34.03 238 GLY A O 1
ATOM 1838 N N . PRO A 1 239 ? -20.499 50.306 7.885 1.00 37.25 239 PRO A N 1
ATOM 1839 C CA . PRO A 1 239 ? -20.579 51.449 6.979 1.00 37.25 239 PRO A CA 1
ATOM 1840 C C . PRO A 1 239 ? -20.430 52.799 7.696 1.00 37.25 239 PRO A C 1
ATOM 1842 O O . PRO A 1 239 ? -21.010 53.035 8.753 1.00 37.25 239 PRO A O 1
ATOM 1845 N N . ASN A 1 240 ? -19.684 53.702 7.053 1.00 43.72 240 ASN A N 1
ATOM 1846 C CA . ASN A 1 240 ? -19.456 55.090 7.456 1.00 43.72 240 ASN A CA 1
ATOM 1847 C C . ASN A 1 240 ? -20.749 55.855 7.784 1.00 43.72 240 ASN A C 1
ATOM 1849 O O . ASN A 1 240 ? -21.620 55.995 6.922 1.00 43.72 240 ASN A O 1
ATOM 1853 N N . GLN A 1 241 ? -20.772 56.514 8.944 1.00 36.00 241 GLN A N 1
ATOM 1854 C CA . GLN A 1 241 ? -21.376 57.840 9.085 1.00 36.00 241 GLN A CA 1
ATOM 1855 C C . GLN A 1 241 ? -20.426 58.771 9.858 1.00 36.00 241 GLN A C 1
ATOM 1857 O O . GLN A 1 241 ? -19.838 58.335 10.848 1.00 36.00 241 GLN A O 1
ATOM 1862 N N . PRO A 1 242 ? -20.245 60.031 9.422 1.00 44.81 242 PRO A N 1
ATOM 1863 C CA . PRO A 1 242 ? -19.414 60.996 10.126 1.00 44.81 242 PRO A CA 1
ATOM 1864 C C . PRO A 1 242 ? -20.219 61.726 11.211 1.00 44.81 242 PRO A C 1
ATOM 1866 O O . PRO A 1 242 ? -21.316 62.216 10.949 1.00 44.81 242 PRO A O 1
ATOM 1869 N N . SER A 1 243 ? -19.649 61.815 12.413 1.00 41.72 243 SER A N 1
ATOM 1870 C CA . SER A 1 243 ? -20.086 62.699 13.510 1.00 41.72 243 SER A CA 1
ATOM 1871 C C . SER A 1 243 ? -19.936 64.185 13.115 1.00 41.72 243 SER A C 1
ATOM 1873 O O . SER A 1 243 ? -19.163 64.481 12.195 1.00 41.72 243 SER A O 1
ATOM 1875 N N . PRO A 1 244 ? -20.641 65.143 13.754 1.00 50.06 244 PRO A N 1
ATOM 1876 C CA . PRO A 1 244 ? -20.951 65.235 15.188 1.00 50.06 244 PRO A CA 1
ATOM 1877 C C . PRO A 1 244 ? -22.309 64.679 15.616 1.00 50.06 244 PRO A C 1
ATOM 1879 O O . PRO A 1 244 ? -23.328 65.023 14.980 1.00 50.06 244 PRO A O 1
#

pLDDT: mean 84.44, std 18.99, range [28.36, 98.38]

Sequence (244 aa):
MRLSLYRPSTVFHVGSMVKPDKRRISYEGSALSVSLCPEAWSRIARLGGPVREIDGAGQAFLSFHDMDDDARATVIDWAEASGLAERTSVWKAWRWDDEVEAWSFMICPSQAAALAEVSDEDDSDLPPGATALTEPMGIIRLTEAGALRADGYGRDCDATDVATLFWIEDVLREQMPDIIGLWWEERFDPDALSAPRGAIVPSVIGNLRSKVVAGSPYETEFGIEPMGMGPIEHVDYGPNQPSP

Secondary structure (DSSP, 8-state):
----EE--SEEEEES--SGGGS-S--TTTTSEEEES-HHHHHHHTT--S-EEEEE-TT-EEEESTT--HHHHHHHHHHHHHTTSEEEEEEEEEEEEETTTTEEEEEEESSHHHHHHHS-TT--SPPPTT-SSSEEEEEEEEE-HHHHHHTTT--SSS--HHHHHHHHIIIIIHHH-TTEEEEEE----BGGGTB--EEEE-HHHHTT--EEEEE--TTSSSS----------------------

Foldseek 3Di:
DDWDKDQDQKKKAFADLDQVRDDLDDQLQSWGKIAPCVPLLCLLVVGWWFIKIWGRVLAIATEPVPDDPVNLVVLQVVCVVVLFKDKDKWKWQWDQDPVVRDIDIDTHRDPVRSVVVHDPPPPDDDHVPDPDSMDMDMAMFTDPNNCVSSSNDTHPDRCSQNSVLVCCVPPVCVVVVSYFWHWYCWDPDSVVSIHTMITGRPVCSVVIDMDGDGTIPVVPPDPPPPPDPDDPDDDDDDDDDDDD

Radius of gyration: 22.82 Å; chains: 1; bounding box: 55×83×43 Å